Protein AF-A0A914D592-F1 (afdb_monomer)

InterPro domains:
  IPR011645 Haem NO binding associated [PF07701] (70-214)
  IPR042463 Haem NO binding associated domain superfamily [G3DSA:3.30.450.260] (70-197)

Organism: NCBI:txid290746

Mean predicted aligned error: 9.37 Å

Structure (mmCIF, N/CA/C/O backbone):
data_AF-A0A914D592-F1
#
_entry.id   AF-A0A914D592-F1
#
loop_
_atom_site.group_PDB
_atom_site.id
_atom_site.type_symbol
_atom_site.label_atom_id
_atom_site.label_alt_id
_atom_site.label_comp_id
_atom_site.label_asym_id
_atom_site.label_entity_id
_atom_site.label_seq_id
_atom_site.pdbx_PDB_ins_code
_atom_site.Cartn_x
_atom_site.Cartn_y
_atom_site.Cartn_z
_atom_site.occupancy
_atom_site.B_iso_or_equiv
_atom_site.auth_seq_id
_atom_site.auth_comp_id
_atom_site.auth_asym_id
_atom_site.auth_atom_id
_atom_site.pdbx_PDB_model_num
ATOM 1 N N . MET A 1 1 ? -20.452 14.026 12.101 1.00 84.88 1 MET A N 1
ATOM 2 C CA . MET A 1 1 ? -19.891 12.686 12.390 1.00 84.88 1 MET A CA 1
ATOM 3 C C . MET A 1 1 ? -20.685 11.964 13.474 1.00 84.88 1 MET A C 1
ATOM 5 O O . MET A 1 1 ? -21.268 10.950 13.133 1.00 84.88 1 MET A O 1
ATOM 9 N N . LYS A 1 2 ? -20.798 12.506 14.700 1.00 89.50 2 LYS A N 1
ATOM 10 C CA . LYS A 1 2 ? -21.555 11.914 15.827 1.00 89.50 2 LYS A CA 1
ATOM 11 C C . LYS A 1 2 ? -22.872 11.216 15.433 1.00 89.50 2 LYS A C 1
ATOM 13 O O . LYS A 1 2 ? -22.934 9.995 15.468 1.00 89.50 2 LYS A O 1
ATOM 18 N N . GLY A 1 3 ? -23.868 11.973 14.964 1.00 91.38 3 GLY A N 1
ATOM 19 C CA . GLY A 1 3 ? -25.185 11.403 14.643 1.00 91.38 3 GLY A CA 1
ATOM 20 C C . GLY A 1 3 ? -25.174 10.366 13.512 1.00 91.38 3 GLY A C 1
ATOM 21 O O . GLY A 1 3 ? -25.968 9.438 13.534 1.00 91.38 3 GLY A O 1
ATOM 22 N N . ILE A 1 4 ? -24.244 10.468 12.554 1.00 93.81 4 ILE A N 1
ATOM 23 C CA . ILE A 1 4 ? -24.106 9.468 11.480 1.00 93.81 4 ILE A CA 1
ATOM 24 C C . ILE A 1 4 ? -23.654 8.132 12.072 1.00 93.81 4 ILE A C 1
ATOM 26 O O . ILE A 1 4 ? -24.213 7.095 11.739 1.00 93.81 4 ILE A O 1
ATOM 30 N N . VAL A 1 5 ? -22.656 8.155 12.959 1.00 93.44 5 VAL A N 1
ATOM 31 C CA . VAL A 1 5 ? -22.127 6.938 13.590 1.00 93.44 5 VAL A CA 1
ATOM 32 C C . VAL A 1 5 ? -23.178 6.301 14.500 1.00 93.44 5 VAL A C 1
ATOM 34 O O . VAL A 1 5 ? -23.358 5.090 14.436 1.00 93.44 5 VAL A O 1
ATOM 37 N N . GLU A 1 6 ? -23.905 7.104 15.284 1.00 92.94 6 GLU A N 1
ATOM 38 C CA . GLU A 1 6 ? -24.993 6.635 16.158 1.00 92.94 6 GLU A CA 1
ATOM 39 C C . GLU A 1 6 ? -26.112 5.950 15.359 1.00 92.94 6 GLU A C 1
ATOM 41 O O . GLU A 1 6 ? -26.478 4.815 15.661 1.00 92.94 6 GLU A O 1
ATOM 46 N N . ILE A 1 7 ? -26.584 6.583 14.280 1.00 94.00 7 ILE A N 1
ATOM 47 C CA . ILE A 1 7 ? -27.626 6.017 13.412 1.00 94.00 7 ILE A CA 1
ATOM 48 C C . ILE A 1 7 ? -27.130 4.753 12.697 1.00 94.00 7 ILE A C 1
ATOM 50 O O . ILE A 1 7 ? -27.844 3.755 12.641 1.00 94.00 7 ILE A O 1
ATOM 54 N N . CYS A 1 8 ? -25.906 4.757 12.159 1.00 92.25 8 CYS A N 1
ATOM 55 C CA 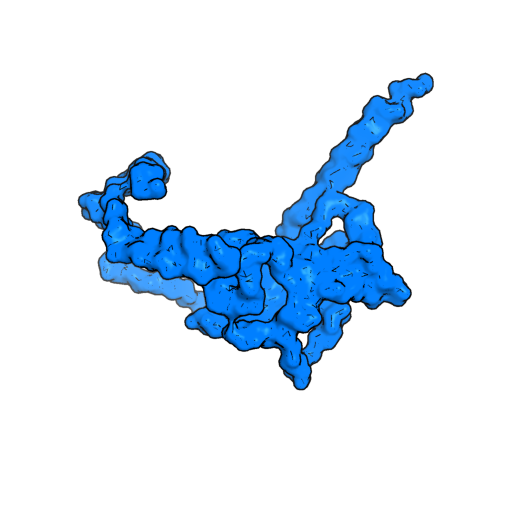. CYS A 1 8 ? -25.341 3.575 11.507 1.00 92.25 8 CYS A CA 1
ATOM 56 C C . CYS A 1 8 ? -25.200 2.397 12.477 1.00 92.25 8 CYS A C 1
ATOM 58 O O . CYS A 1 8 ? -25.451 1.260 12.083 1.00 92.25 8 CYS A O 1
ATOM 60 N N . ALA A 1 9 ? -24.812 2.649 13.729 1.00 87.94 9 ALA A N 1
ATOM 61 C CA . ALA A 1 9 ? -24.713 1.612 14.749 1.00 87.94 9 ALA A CA 1
ATOM 62 C C . ALA A 1 9 ? -26.074 0.966 15.049 1.00 87.94 9 ALA A C 1
ATOM 64 O O . ALA A 1 9 ? -26.172 -0.262 15.107 1.00 87.94 9 ALA A O 1
ATOM 65 N N . GLU A 1 10 ? -27.129 1.775 15.160 1.00 88.56 10 GLU A N 1
ATOM 66 C CA . GLU A 1 10 ? -28.486 1.283 15.400 1.00 88.56 10 GLU A CA 1
ATOM 67 C C . GLU A 1 10 ? -29.032 0.516 14.188 1.00 88.56 10 GLU A C 1
ATOM 69 O O . GLU A 1 10 ? -29.508 -0.606 14.337 1.00 88.56 10 GLU A O 1
ATOM 74 N N . ILE A 1 11 ? -28.905 1.067 12.977 1.00 90.12 11 ILE A N 1
ATOM 75 C CA . ILE A 1 11 ? -29.460 0.451 11.762 1.00 90.12 11 ILE A CA 1
ATOM 76 C C . ILE A 1 11 ? -28.719 -0.835 11.377 1.00 90.12 11 ILE A C 1
ATOM 78 O O . ILE A 1 11 ? -29.357 -1.823 11.021 1.00 90.12 11 ILE A O 1
ATOM 82 N N . LEU A 1 12 ? -27.382 -0.830 11.398 1.00 87.25 12 LEU A N 1
ATOM 83 C CA . LEU A 1 12 ? -26.585 -1.943 10.866 1.00 87.25 12 LEU A CA 1
ATOM 84 C C . LEU A 1 12 ? -26.326 -3.038 11.899 1.00 87.25 12 LEU A C 1
ATOM 86 O O . LEU A 1 12 ? -26.196 -4.203 11.528 1.00 87.25 12 LEU A O 1
ATOM 90 N N . PHE A 1 13 ? -26.223 -2.670 13.176 1.00 85.25 13 PHE A N 1
ATOM 91 C CA . PHE A 1 13 ? -25.821 -3.593 14.238 1.00 85.25 13 PHE A CA 1
ATOM 92 C C . PHE A 1 13 ? -26.870 -3.734 15.346 1.00 85.25 13 PHE A C 1
ATOM 94 O O . PHE A 1 13 ? -26.678 -4.549 16.246 1.00 85.25 13 PHE A O 1
ATOM 101 N N . GLY A 1 14 ? -27.968 -2.969 15.305 1.00 83.81 14 GLY A N 1
ATOM 102 C CA . GLY A 1 14 ? -28.969 -2.964 16.373 1.00 83.81 14 GLY A CA 1
ATOM 103 C C . GLY A 1 14 ? -28.423 -2.433 17.700 1.00 83.81 14 GLY A C 1
ATOM 104 O O . GLY A 1 14 ? -28.932 -2.810 18.750 1.00 83.81 14 GLY A O 1
ATOM 105 N N . LEU A 1 15 ? -27.358 -1.621 17.666 1.00 88.44 15 LEU A N 1
ATOM 106 C CA . LEU A 1 15 ? -26.662 -1.141 18.858 1.00 88.44 15 LEU A CA 1
ATOM 107 C C . LEU A 1 15 ? -26.979 0.322 19.125 1.00 88.44 15 LEU A C 1
ATOM 109 O O . LEU A 1 15 ? -26.609 1.192 18.333 1.00 88.44 15 LEU A O 1
ATOM 113 N N . LYS A 1 16 ? -27.567 0.613 20.288 1.00 90.94 16 LYS A N 1
ATOM 114 C CA . LYS A 1 16 ? -27.664 1.994 20.759 1.00 90.94 16 LYS A CA 1
ATOM 115 C C . LYS A 1 16 ? -26.345 2.404 21.380 1.00 90.94 16 LYS A C 1
ATOM 117 O O . LYS A 1 16 ? -25.913 1.844 22.389 1.00 90.94 16 LYS A O 1
ATOM 122 N N . ILE A 1 17 ? -25.711 3.403 20.783 1.00 91.50 17 ILE A N 1
ATOM 123 C CA . ILE A 1 17 ? -24.442 3.951 21.252 1.00 91.50 17 ILE A CA 1
ATOM 124 C C . ILE A 1 17 ? -24.582 5.434 21.584 1.00 91.50 17 ILE A C 1
ATOM 126 O O . ILE A 1 17 ? -25.388 6.149 20.997 1.00 91.50 17 ILE A O 1
ATOM 130 N N . GLU A 1 18 ? -23.761 5.891 22.517 1.00 92.88 18 GLU A N 1
ATOM 131 C CA . GLU A 1 18 ? -23.536 7.292 22.827 1.00 92.88 18 GLU A CA 1
ATOM 132 C C . GLU A 1 18 ? -22.109 7.656 22.423 1.00 92.88 18 GLU A C 1
ATOM 134 O O . GLU A 1 18 ? -21.137 7.040 22.876 1.00 92.88 18 GLU A O 1
ATOM 139 N N . MET A 1 19 ? -21.977 8.688 21.591 1.00 94.12 19 MET A N 1
ATOM 140 C CA . MET A 1 19 ? -20.678 9.201 21.177 1.00 94.12 19 MET A CA 1
ATOM 141 C C . MET A 1 19 ? -20.414 10.584 21.791 1.00 94.12 19 MET A C 1
ATOM 143 O O . MET A 1 19 ? -21.190 11.531 21.627 1.00 94.12 19 MET A O 1
ATOM 147 N N . THR A 1 20 ? -19.301 10.731 22.512 1.00 93.69 20 THR A N 1
ATOM 148 C CA . THR A 1 20 ? -18.891 11.994 23.157 1.00 93.69 20 THR A CA 1
ATOM 149 C C . THR A 1 20 ? -17.501 12.412 22.702 1.00 93.69 20 THR A C 1
ATOM 151 O O . THR A 1 20 ? -16.657 11.572 22.410 1.00 93.69 20 THR A O 1
ATOM 154 N N . VAL A 1 21 ? -17.249 13.717 22.591 1.00 93.88 21 VAL A N 1
ATOM 155 C CA . VAL A 1 21 ? -15.902 14.217 22.276 1.00 93.88 21 VAL A CA 1
ATOM 156 C C . VAL A 1 21 ? -15.055 14.112 23.541 1.00 93.88 21 VAL A C 1
ATOM 158 O O . VAL A 1 21 ? -15.412 14.689 24.563 1.00 93.88 21 VAL A O 1
ATOM 161 N N . LEU A 1 22 ? -13.946 13.376 23.470 1.00 92.12 22 LEU A N 1
ATOM 162 C CA . LEU A 1 22 ? -12.961 13.284 24.550 1.00 92.12 22 LEU A CA 1
ATOM 163 C C . LEU A 1 22 ? -11.925 14.390 24.448 1.00 92.12 22 LEU A C 1
ATOM 165 O O . LEU A 1 22 ? -11.566 15.005 25.445 1.00 92.12 22 LEU A O 1
ATOM 169 N N . GLN A 1 23 ? -11.418 14.606 23.238 1.00 91.00 23 GLN A N 1
ATOM 170 C CA . GLN A 1 23 ? -10.289 15.490 23.008 1.00 91.00 23 GLN A CA 1
ATOM 171 C C . GLN A 1 23 ? -10.345 16.051 21.592 1.00 91.00 23 GLN A C 1
ATOM 173 O O . GLN A 1 23 ? -10.810 15.392 20.661 1.00 91.00 23 GLN A O 1
ATOM 178 N N . ILE A 1 24 ? -9.859 17.279 21.441 1.00 90.06 24 ILE A N 1
ATOM 179 C CA . ILE A 1 24 ? -9.709 17.951 20.155 1.00 90.06 24 ILE A CA 1
ATOM 180 C C . ILE A 1 24 ? -8.238 18.325 20.029 1.00 90.06 24 ILE A C 1
ATOM 182 O O . ILE A 1 24 ? -7.730 19.128 20.809 1.00 90.06 24 ILE A O 1
ATOM 186 N N . ASN A 1 25 ? -7.561 17.728 19.056 1.00 86.75 25 ASN A N 1
ATOM 187 C CA . ASN A 1 25 ? -6.173 18.032 18.744 1.00 86.75 25 ASN A CA 1
ATOM 188 C C . ASN A 1 25 ? -6.125 18.940 17.524 1.00 86.75 25 ASN A C 1
ATOM 190 O O . ASN A 1 25 ? -6.661 18.595 16.475 1.00 86.75 25 ASN A O 1
ATOM 194 N N . ASN A 1 26 ? -5.461 20.082 17.655 1.00 83.88 26 ASN A N 1
ATOM 195 C CA . ASN A 1 26 ? -5.205 20.971 16.532 1.00 83.88 26 ASN A CA 1
ATOM 196 C C . ASN A 1 26 ? -3.796 20.693 16.015 1.00 83.88 26 ASN A C 1
ATOM 198 O O . ASN A 1 26 ? -2.832 20.775 16.775 1.00 83.88 26 ASN A O 1
ATOM 202 N N . GLU A 1 27 ? -3.675 20.377 14.733 1.00 72.94 27 GLU A N 1
ATOM 203 C CA . GLU A 1 27 ? -2.385 20.218 14.075 1.00 72.94 27 GLU A CA 1
ATOM 204 C C . GLU A 1 27 ? -2.288 21.149 12.877 1.00 72.94 27 GLU A C 1
ATOM 206 O O . GLU A 1 27 ? -3.185 21.199 12.041 1.00 72.94 27 GLU A O 1
ATOM 211 N N . THR A 1 28 ? -1.175 21.869 12.785 1.00 71.69 28 THR A N 1
ATOM 212 C CA . THR A 1 28 ? -0.877 22.742 11.651 1.00 71.69 28 THR A CA 1
ATOM 213 C C . THR A 1 28 ? 0.161 22.059 10.776 1.00 71.69 28 THR A C 1
ATOM 215 O O . THR A 1 28 ? 1.256 21.756 11.249 1.00 71.69 28 THR A O 1
ATOM 218 N N . ASN A 1 29 ? -0.158 21.827 9.506 1.00 66.94 29 ASN A N 1
ATOM 219 C CA . ASN A 1 29 ? 0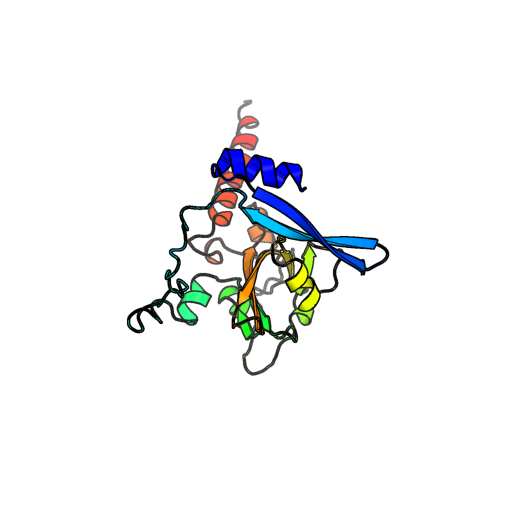.788 21.295 8.530 1.00 66.94 29 ASN A CA 1
ATOM 220 C C . ASN A 1 29 ? 0.708 22.117 7.241 1.00 66.94 29 ASN A C 1
ATOM 222 O O . ASN A 1 29 ? -0.391 22.371 6.759 1.00 66.94 29 ASN A O 1
ATOM 226 N N . LEU A 1 30 ? 1.858 22.569 6.723 1.00 63.00 30 LEU A N 1
ATOM 227 C CA . LEU A 1 30 ? 1.991 23.299 5.447 1.00 63.00 30 LEU A CA 1
ATOM 228 C C . LEU A 1 30 ? 0.877 24.345 5.192 1.00 63.00 30 LEU A C 1
ATOM 230 O O . LEU A 1 30 ? 0.290 24.393 4.116 1.00 63.00 30 LEU A O 1
ATOM 234 N N . ASN A 1 31 ? 0.593 25.190 6.192 1.00 62.28 31 ASN A N 1
ATOM 235 C CA . ASN A 1 31 ? -0.419 26.266 6.178 1.00 62.28 31 ASN A CA 1
ATOM 236 C C . ASN A 1 31 ? -1.897 25.843 6.284 1.00 62.28 31 ASN A C 1
ATOM 238 O O . ASN A 1 31 ? -2.778 26.684 6.114 1.00 62.28 31 ASN A O 1
ATOM 242 N N . GLN A 1 32 ? -2.191 24.587 6.619 1.00 64.44 32 GLN A N 1
ATOM 243 C CA . GLN A 1 32 ? -3.544 24.119 6.925 1.00 64.44 32 GLN A CA 1
ATOM 244 C C . GLN A 1 32 ? -3.631 23.608 8.364 1.00 64.44 32 GLN A C 1
ATOM 246 O O . GLN A 1 32 ? -2.800 22.820 8.820 1.00 64.44 32 GLN A O 1
ATOM 251 N N . THR A 1 33 ? -4.641 24.080 9.091 1.00 71.62 33 THR A N 1
ATOM 252 C CA . THR A 1 33 ? -4.982 23.621 10.439 1.00 71.62 33 THR A CA 1
ATOM 253 C C . THR A 1 33 ? -6.042 22.530 10.364 1.00 71.62 33 THR A C 1
ATOM 255 O O . THR A 1 33 ? -7.170 22.756 9.931 1.00 71.62 33 THR A O 1
ATOM 258 N N . TYR A 1 34 ? -5.680 21.339 10.826 1.00 76.31 34 TYR A N 1
ATOM 259 C CA . TYR A 1 34 ? -6.555 20.182 10.932 1.00 76.31 34 TYR A CA 1
ATOM 260 C C . TYR A 1 34 ? -6.970 19.975 12.383 1.00 76.31 34 TYR A C 1
ATOM 262 O O . TYR A 1 34 ? -6.140 20.004 13.293 1.00 76.31 34 TYR A O 1
ATOM 270 N N . GLN A 1 35 ? -8.261 19.730 12.595 1.00 82.38 35 GLN A N 1
ATOM 271 C CA . GLN A 1 35 ? -8.798 19.370 13.902 1.00 82.38 35 GLN A CA 1
ATOM 272 C C . GLN A 1 35 ? -9.068 17.869 13.947 1.00 82.38 35 GLN A C 1
ATOM 274 O O . GLN A 1 35 ? -9.952 17.357 13.261 1.00 82.38 35 GLN A O 1
ATOM 279 N N . HIS A 1 36 ? -8.313 17.160 14.775 1.00 85.94 36 HIS A N 1
ATOM 280 C CA . HIS A 1 36 ? -8.506 15.745 15.043 1.00 85.94 36 HIS A CA 1
ATOM 281 C C . HIS A 1 36 ? -9.367 15.585 16.291 1.00 85.94 36 HIS A C 1
ATOM 283 O O . HIS A 1 36 ? -8.921 15.829 17.413 1.00 85.94 36 HIS A O 1
ATOM 289 N N . TYR A 1 37 ? -10.612 15.169 16.083 1.00 89.94 37 TYR A N 1
ATOM 290 C CA . TYR A 1 37 ? -11.546 14.863 17.157 1.00 89.94 37 TYR A CA 1
ATOM 291 C C . TYR A 1 37 ? -11.362 13.412 17.595 1.00 89.94 37 TYR A C 1
ATOM 293 O O . TYR A 1 37 ? -11.520 12.485 16.801 1.00 89.94 37 TYR A O 1
ATOM 301 N N . ILE A 1 38 ? -11.052 13.219 18.872 1.00 91.12 38 ILE A N 1
ATOM 302 C CA . ILE A 1 38 ? -11.041 11.911 19.519 1.00 91.12 38 ILE A CA 1
ATOM 303 C C . ILE A 1 38 ? -12.390 11.746 20.203 1.00 91.12 38 ILE A C 1
ATOM 305 O O . ILE A 1 38 ? -12.769 12.551 21.057 1.00 91.12 38 ILE A O 1
ATOM 309 N N . TYR A 1 39 ? -13.114 10.699 19.828 1.00 93.12 39 TYR A N 1
ATOM 310 C CA . TYR A 1 39 ? -14.431 10.403 20.370 1.00 93.12 39 TYR A CA 1
ATOM 311 C C . TYR A 1 39 ? -14.381 9.193 21.302 1.00 93.12 39 TYR A C 1
ATOM 313 O O . TYR A 1 39 ? -13.715 8.203 21.010 1.00 93.12 39 TYR A O 1
ATOM 321 N N . ASN A 1 40 ? -15.127 9.260 22.399 1.00 91.88 40 ASN A N 1
ATOM 322 C CA . ASN A 1 40 ? -15.537 8.090 23.158 1.00 91.88 40 ASN A CA 1
ATOM 323 C C . ASN A 1 40 ? -16.786 7.521 22.504 1.00 91.88 40 ASN A C 1
ATOM 325 O O . ASN A 1 40 ? -17.711 8.282 22.223 1.00 91.88 40 ASN A O 1
ATOM 329 N N . VAL A 1 41 ? -16.846 6.208 22.329 1.00 91.19 41 VAL A N 1
ATOM 330 C CA . VAL A 1 41 ? -18.056 5.523 21.874 1.00 91.19 41 VAL A CA 1
ATOM 331 C C . VAL A 1 41 ? -18.434 4.511 22.944 1.00 91.19 41 VAL A C 1
ATOM 333 O O . VAL A 1 41 ? -17.673 3.585 23.219 1.00 91.19 41 VAL A O 1
ATOM 336 N N . LYS A 1 42 ? -19.591 4.707 23.577 1.00 89.75 42 LYS A N 1
ATOM 337 C CA . LYS A 1 42 ? -20.118 3.834 24.630 1.00 89.75 42 LYS A CA 1
ATOM 338 C C . LYS A 1 42 ? -21.405 3.180 24.160 1.00 89.75 42 LYS A C 1
ATOM 340 O O . LYS A 1 42 ? -22.238 3.845 23.565 1.00 89.75 42 LYS A O 1
ATOM 345 N N . SER A 1 43 ? -21.594 1.901 24.460 1.00 87.19 43 SER A N 1
ATOM 346 C CA . SER A 1 43 ? -22.906 1.271 24.292 1.00 87.19 43 SER A CA 1
ATOM 347 C C . SER A 1 43 ? -23.843 1.708 25.414 1.00 87.19 43 SER A C 1
ATOM 349 O O . SER A 1 43 ? -23.450 1.689 26.582 1.00 87.19 43 SER A O 1
ATOM 351 N N . LEU A 1 44 ? -25.067 2.084 25.056 1.00 86.50 44 LEU A N 1
ATOM 352 C CA . LEU A 1 44 ? -26.161 2.369 25.986 1.00 86.50 44 LEU A CA 1
ATOM 353 C C . LEU A 1 44 ? -26.906 1.093 26.372 1.00 86.50 44 LEU A C 1
ATOM 355 O O . LEU A 1 44 ? -27.389 0.965 27.497 1.00 86.50 44 LEU A O 1
ATOM 359 N N . ASP A 1 45 ? -26.954 0.126 25.460 1.00 80.31 45 ASP A N 1
ATOM 360 C CA . ASP A 1 45 ? -27.470 -1.194 25.773 1.00 80.31 45 ASP A CA 1
ATOM 361 C C . ASP A 1 45 ? -26.453 -1.942 26.640 1.00 80.31 45 ASP A C 1
ATOM 363 O O . ASP A 1 45 ? -25.236 -1.863 26.414 1.00 80.31 45 ASP A O 1
ATOM 367 N N . LYS A 1 46 ? -26.950 -2.725 27.609 1.00 67.56 46 LYS A N 1
ATOM 368 C CA . LYS A 1 46 ? -26.174 -3.829 28.182 1.00 67.56 46 LYS A CA 1
ATOM 369 C C . LYS A 1 46 ? -25.974 -4.827 27.053 1.00 67.56 46 LYS A C 1
ATOM 371 O O . LYS A 1 46 ? -26.789 -5.729 26.880 1.00 67.56 46 LYS A O 1
ATOM 376 N N . LEU A 1 47 ? -24.928 -4.613 26.259 1.00 60.12 47 LEU A N 1
ATOM 377 C CA . LEU A 1 47 ? -24.502 -5.553 25.239 1.00 60.12 47 LEU A CA 1
ATOM 378 C C . LEU A 1 47 ? -24.530 -6.946 25.879 1.00 60.12 47 LEU A C 1
ATOM 380 O O . LEU A 1 47 ? -23.869 -7.128 26.912 1.00 60.12 47 LEU A O 1
ATOM 384 N N . PRO A 1 48 ? -25.236 -7.944 25.311 1.00 52.97 48 PRO A N 1
ATOM 385 C CA . PRO A 1 48 ? -24.729 -9.291 25.451 1.00 52.97 48 PRO A CA 1
ATOM 386 C C . PRO A 1 48 ? -23.317 -9.177 24.900 1.00 52.97 48 PRO A C 1
ATOM 388 O O . PRO A 1 48 ? -23.112 -8.863 23.733 1.00 52.97 48 PRO A O 1
ATOM 391 N N . LEU A 1 49 ? -22.353 -9.227 25.806 1.00 52.84 49 LEU A N 1
ATOM 392 C CA . LEU A 1 49 ? -20.940 -9.168 25.520 1.00 52.84 49 LEU A CA 1
ATOM 393 C C . LEU A 1 49 ? -20.669 -10.119 24.342 1.00 52.84 49 LEU A C 1
ATOM 395 O O . LEU A 1 49 ? -20.502 -11.317 24.542 1.00 52.84 49 LEU A O 1
ATOM 399 N N . PHE A 1 50 ? -20.599 -9.596 23.109 1.00 52.06 50 PHE A N 1
ATOM 400 C CA . PHE A 1 50 ? -20.066 -10.341 21.959 1.00 52.06 50 PHE A CA 1
ATOM 401 C C . PHE A 1 50 ? -18.589 -10.706 22.196 1.00 52.06 50 PHE A C 1
ATOM 403 O O . PHE A 1 50 ? -17.985 -11.468 21.451 1.00 52.06 50 PHE A O 1
ATOM 410 N N . VAL A 1 51 ? -18.021 -10.191 23.285 1.00 49.69 51 VAL A N 1
ATOM 411 C CA . VAL A 1 51 ? -16.770 -10.587 23.904 1.00 49.69 51 VAL A CA 1
ATOM 412 C C . VAL A 1 51 ? -17.124 -11.005 25.324 1.00 49.69 51 VAL A C 1
ATOM 414 O O . VAL A 1 51 ? -17.213 -10.131 26.170 1.00 49.69 51 VAL A O 1
ATOM 417 N N . ALA A 1 52 ? -17.397 -12.289 25.593 1.00 46.09 52 ALA A N 1
ATOM 418 C CA . ALA A 1 52 ? -17.701 -12.788 26.943 1.00 46.09 52 ALA A CA 1
ATOM 419 C C . ALA A 1 52 ? -16.825 -12.101 28.025 1.00 46.09 52 ALA A C 1
ATOM 421 O O . ALA A 1 52 ? -15.675 -11.771 27.740 1.00 46.09 52 ALA A O 1
ATOM 422 N N . PRO A 1 53 ? -17.281 -11.927 29.281 1.00 47.16 53 PRO A N 1
ATOM 423 C CA . PRO A 1 53 ? -16.465 -11.316 30.345 1.00 47.16 53 PRO A CA 1
ATOM 424 C C . PRO A 1 53 ? -15.091 -11.995 30.532 1.00 47.16 53 PRO A C 1
ATOM 426 O O . PRO A 1 53 ? -14.149 -11.377 31.015 1.00 47.16 53 PRO A O 1
ATOM 429 N N . ASN A 1 54 ? -14.990 -13.256 30.088 1.00 45.78 54 ASN A N 1
ATOM 430 C CA . ASN A 1 54 ? -13.789 -14.088 30.025 1.00 45.78 54 ASN A CA 1
ATOM 431 C C . ASN A 1 54 ? -13.407 -14.498 28.593 1.00 45.78 54 ASN A C 1
ATOM 433 O O . ASN A 1 54 ? -12.710 -15.498 28.406 1.00 45.78 54 ASN A O 1
ATOM 437 N N . ALA A 1 55 ? -13.870 -13.784 27.567 1.00 45.81 55 ALA A N 1
ATOM 438 C CA . ALA A 1 55 ? -13.305 -13.912 26.239 1.00 45.81 55 ALA A CA 1
ATOM 439 C C . ALA A 1 55 ? -11.862 -13.452 26.381 1.00 45.81 55 ALA A C 1
ATOM 441 O O . ALA A 1 55 ? -11.547 -12.260 26.359 1.00 45.81 55 ALA A O 1
ATOM 442 N N . LYS A 1 56 ? -10.981 -14.441 26.587 1.00 42.69 56 LYS A N 1
ATOM 443 C CA . LYS A 1 56 ? -9.559 -14.326 26.309 1.00 42.69 56 LYS A CA 1
ATOM 444 C C . LYS A 1 56 ? -9.498 -13.476 25.057 1.00 42.69 56 LYS A C 1
ATOM 446 O O . LYS A 1 56 ? -10.201 -13.819 24.100 1.00 42.69 56 LYS A O 1
ATOM 451 N N . LYS A 1 57 ? -8.727 -12.374 25.075 1.00 44.38 57 LYS A N 1
ATOM 452 C CA . LYS A 1 57 ? -8.313 -11.715 23.831 1.00 44.38 57 LYS A CA 1
ATOM 453 C C . LYS A 1 57 ? -8.156 -12.850 22.837 1.00 44.38 57 LYS A C 1
ATOM 455 O O . LYS A 1 57 ? -7.380 -13.768 23.128 1.00 44.38 57 LYS A O 1
ATOM 460 N N . VAL A 1 58 ? -8.902 -12.834 21.737 1.00 43.69 58 VAL A N 1
ATOM 461 C CA . VAL A 1 58 ? -8.534 -13.664 20.599 1.00 43.69 58 VAL A CA 1
ATOM 462 C C . VAL A 1 58 ? -7.253 -13.016 20.077 1.00 43.69 58 VAL A C 1
ATOM 464 O O . VAL A 1 58 ? -7.212 -12.356 19.053 1.00 43.69 58 VAL A O 1
ATOM 467 N N . VAL A 1 59 ? -6.175 -13.150 20.857 1.00 46.06 59 VAL A N 1
ATOM 468 C CA . VAL A 1 59 ? -4.892 -13.508 20.314 1.00 46.06 59 VAL A CA 1
ATOM 469 C C . VAL A 1 59 ? -5.280 -14.704 19.482 1.00 46.06 59 VAL A C 1
ATOM 471 O O . VAL A 1 59 ? -5.745 -15.704 20.035 1.00 46.06 59 VAL A O 1
ATOM 474 N N . LEU A 1 60 ? -5.237 -14.549 18.164 1.00 47.62 60 LEU A N 1
ATOM 475 C CA . LEU A 1 60 ? -5.114 -15.697 17.296 1.00 47.62 60 LEU A CA 1
ATOM 476 C C . LEU A 1 60 ? -3.932 -16.462 17.885 1.00 47.62 60 LEU A C 1
ATOM 478 O O . LEU A 1 60 ? -2.776 -16.103 17.672 1.00 47.62 60 LEU A O 1
ATOM 482 N N . GLN A 1 61 ? -4.222 -17.431 18.754 1.00 47.03 61 GLN A N 1
ATOM 483 C CA . GLN A 1 61 ? -3.271 -18.432 19.167 1.00 47.03 61 GLN A CA 1
ATOM 484 C C . GLN A 1 61 ? -3.147 -19.255 17.907 1.00 47.03 61 GLN A C 1
ATOM 486 O O . GLN A 1 61 ? -3.832 -20.258 17.757 1.00 47.03 61 GLN A O 1
ATOM 491 N N . VAL A 1 62 ? -2.380 -18.739 16.944 1.00 51.50 62 VAL A N 1
ATOM 492 C CA . VAL A 1 62 ? -1.910 -19.536 15.831 1.00 51.50 62 VAL A CA 1
ATOM 493 C C . VAL A 1 62 ? -1.207 -20.683 16.542 1.00 51.50 62 VAL A C 1
ATOM 495 O O . VAL A 1 62 ? -0.241 -20.422 17.272 1.00 51.50 62 VAL A O 1
ATOM 498 N N . PRO A 1 63 ? -1.752 -21.913 16.491 1.00 50.44 63 PRO A N 1
ATOM 499 C CA . PRO A 1 63 ? -1.102 -23.038 17.137 1.00 50.44 63 PRO A CA 1
ATOM 500 C C . PRO A 1 63 ? 0.346 -23.034 16.649 1.00 50.44 63 PRO A C 1
ATOM 502 O O . PRO A 1 63 ? 0.569 -22.766 15.469 1.00 50.44 63 PRO A O 1
ATOM 505 N N . LYS A 1 64 ? 1.340 -23.274 17.514 1.00 54.94 64 LYS A N 1
ATOM 506 C CA . LYS A 1 64 ? 2.762 -23.260 17.094 1.00 54.94 64 LYS A CA 1
ATOM 507 C C . LYS A 1 64 ? 3.015 -24.146 15.864 1.00 54.94 64 LYS A C 1
ATOM 509 O O . LYS A 1 64 ? 3.899 -23.866 15.071 1.00 54.94 64 LYS A O 1
ATOM 514 N N . GLU A 1 65 ? 2.170 -25.157 15.697 1.00 56.09 65 GLU A N 1
ATOM 515 C CA . GLU A 1 65 ? 2.084 -26.097 14.580 1.00 56.09 65 GLU A CA 1
ATOM 516 C C . GLU A 1 65 ? 1.748 -25.439 13.221 1.00 56.09 65 GLU A C 1
ATOM 518 O O . GLU A 1 65 ? 2.085 -25.983 12.179 1.00 56.09 65 GLU A O 1
ATOM 523 N N . HIS A 1 66 ? 1.115 -24.260 13.222 1.00 53.97 66 HIS A N 1
ATOM 524 C CA . HIS A 1 66 ? 0.665 -23.500 12.045 1.00 53.97 66 HIS A CA 1
ATOM 525 C C . HIS A 1 66 ? 1.365 -22.135 11.905 1.00 53.97 66 HIS A C 1
ATOM 527 O O . HIS A 1 66 ? 0.997 -21.342 11.038 1.00 53.97 66 HIS A O 1
ATOM 533 N N . ALA A 1 67 ? 2.347 -21.823 12.760 1.00 56.50 67 ALA A N 1
ATOM 534 C CA . ALA A 1 67 ? 2.970 -20.497 12.820 1.00 56.50 67 ALA A CA 1
ATOM 535 C C . ALA A 1 67 ? 3.785 -20.124 11.565 1.00 56.50 67 ALA A C 1
ATOM 537 O O . ALA A 1 67 ? 4.116 -18.956 11.387 1.00 56.50 67 ALA A O 1
ATOM 538 N N . GLU A 1 68 ? 4.065 -21.079 10.673 1.00 64.00 68 GLU A N 1
ATOM 539 C CA . GLU A 1 68 ? 4.934 -20.877 9.507 1.00 64.00 68 GLU A CA 1
ATOM 540 C C . GLU A 1 68 ? 4.401 -21.570 8.239 1.00 64.00 68 GLU A C 1
ATOM 542 O O . GLU A 1 68 ? 5.158 -22.172 7.485 1.00 64.00 68 GLU A O 1
ATOM 547 N N . ILE A 1 69 ? 3.091 -21.505 7.964 1.00 79.94 69 ILE A N 1
ATOM 548 C CA . ILE A 1 69 ? 2.564 -22.026 6.680 1.00 79.94 69 ILE A CA 1
ATOM 549 C C . ILE A 1 69 ? 3.131 -21.228 5.491 1.00 79.94 69 ILE A C 1
ATOM 551 O O . ILE A 1 69 ? 3.295 -21.765 4.398 1.00 79.94 69 ILE A O 1
ATOM 555 N N . VAL A 1 70 ? 3.432 -19.944 5.702 1.00 87.00 70 VAL A N 1
ATOM 556 C CA . VAL A 1 70 ? 3.957 -19.034 4.680 1.00 87.00 70 VAL A CA 1
ATOM 557 C C . VAL A 1 70 ? 5.307 -18.516 5.147 1.00 87.00 70 VAL A C 1
ATOM 559 O O . VAL A 1 70 ? 5.388 -17.771 6.124 1.00 87.00 70 VAL A O 1
ATOM 562 N N . THR A 1 71 ? 6.375 -18.894 4.447 1.00 91.81 71 THR A N 1
ATOM 563 C CA . THR A 1 71 ? 7.703 -18.336 4.715 1.00 91.81 71 THR A CA 1
ATOM 564 C C . THR A 1 71 ? 7.792 -16.899 4.197 1.00 91.81 71 THR A C 1
ATOM 566 O O . THR A 1 71 ? 7.024 -16.481 3.328 1.00 91.81 71 THR A O 1
ATOM 569 N N . MET A 1 72 ? 8.790 -16.130 4.647 1.00 90.69 72 MET A N 1
ATOM 570 C CA . MET A 1 72 ? 9.033 -14.793 4.081 1.00 90.69 72 MET A CA 1
ATOM 571 C C . MET A 1 72 ? 9.287 -14.829 2.571 1.00 90.69 72 MET A C 1
ATOM 573 O O . MET A 1 72 ? 8.885 -13.914 1.857 1.00 90.69 72 MET A O 1
ATOM 577 N N . LYS A 1 73 ? 9.908 -15.901 2.066 1.00 91.75 73 LYS A N 1
ATOM 578 C CA . LYS A 1 73 ? 10.109 -16.087 0.627 1.00 91.75 73 LYS A CA 1
ATOM 579 C C . LYS A 1 73 ? 8.775 -16.259 -0.099 1.00 91.75 73 LYS A C 1
ATOM 581 O O . LYS A 1 73 ? 8.569 -15.617 -1.127 1.00 91.75 73 LYS A O 1
ATOM 586 N N . ASP A 1 74 ? 7.871 -17.067 0.450 1.00 94.06 74 ASP A N 1
ATOM 587 C CA . ASP A 1 74 ? 6.532 -17.262 -0.113 1.00 94.06 74 ASP A CA 1
ATOM 588 C C . ASP A 1 74 ? 5.740 -15.953 -0.099 1.00 94.06 74 ASP A C 1
ATOM 590 O O . ASP A 1 74 ? 5.138 -15.582 -1.104 1.00 94.06 74 ASP A O 1
ATOM 594 N N . PHE A 1 75 ? 5.821 -15.186 0.991 1.00 93.75 75 PHE A N 1
ATOM 595 C CA . PHE A 1 75 ? 5.188 -13.873 1.078 1.00 93.75 75 PHE A CA 1
ATOM 596 C C . PHE A 1 75 ? 5.727 -12.886 0.028 1.00 93.75 75 PHE A C 1
ATOM 598 O O . PHE A 1 75 ? 4.940 -12.222 -0.650 1.00 93.75 75 PHE A O 1
ATOM 605 N N . CYS A 1 76 ? 7.050 -12.817 -0.173 1.00 93.75 76 CYS A N 1
ATOM 606 C CA . CYS A 1 76 ? 7.655 -11.959 -1.198 1.00 93.75 76 CYS A CA 1
ATOM 607 C C . CYS A 1 76 ? 7.255 -12.346 -2.629 1.00 93.75 76 CYS A C 1
ATOM 609 O O . CYS A 1 76 ? 7.187 -11.467 -3.490 1.00 93.75 76 CYS A O 1
ATOM 611 N N . LEU A 1 77 ? 6.980 -13.631 -2.876 1.00 94.12 77 LEU A N 1
ATOM 612 C CA . LEU A 1 77 ? 6.455 -14.135 -4.148 1.00 94.12 77 LEU A CA 1
ATOM 613 C C . LEU A 1 77 ? 4.961 -13.825 -4.316 1.00 94.12 77 LEU A C 1
ATOM 615 O O . LEU A 1 77 ? 4.523 -13.439 -5.398 1.00 94.12 77 LEU A O 1
ATOM 619 N N . MET A 1 78 ? 4.171 -13.980 -3.250 1.00 94.75 78 MET A N 1
ATOM 620 C CA . MET A 1 78 ? 2.730 -13.709 -3.253 1.00 94.75 78 MET A CA 1
ATOM 621 C C . MET A 1 78 ? 2.407 -12.216 -3.351 1.00 94.75 78 MET A C 1
ATOM 623 O O . MET A 1 78 ? 1.377 -11.856 -3.919 1.00 94.75 78 MET A O 1
ATOM 627 N N . SER A 1 79 ? 3.282 -11.356 -2.833 1.00 95.12 79 SER A N 1
ATOM 628 C CA . SER A 1 79 ? 3.127 -9.899 -2.820 1.00 95.12 79 SER A CA 1
ATOM 629 C C . SER A 1 79 ? 4.322 -9.237 -3.521 1.00 95.12 79 SER A C 1
ATOM 631 O O . SER A 1 79 ? 5.180 -8.657 -2.853 1.00 95.12 79 SER A O 1
ATOM 633 N N . PRO A 1 80 ? 4.421 -9.311 -4.861 1.00 96.50 80 PRO A N 1
ATOM 634 C CA . PRO A 1 80 ? 5.647 -9.002 -5.605 1.00 96.50 80 PRO A CA 1
ATOM 635 C C . PRO A 1 80 ? 6.094 -7.537 -5.511 1.00 96.50 80 PRO A C 1
ATOM 637 O O . PRO A 1 80 ? 7.272 -7.250 -5.724 1.00 96.50 80 PRO A O 1
ATOM 640 N N . THR A 1 81 ? 5.198 -6.616 -5.148 1.00 96.94 81 THR A N 1
ATOM 641 C CA . THR A 1 81 ? 5.498 -5.182 -5.041 1.00 96.94 81 THR A CA 1
ATOM 642 C C . THR A 1 81 ? 5.389 -4.609 -3.632 1.00 96.94 81 THR A C 1
ATOM 644 O O . THR A 1 81 ? 5.530 -3.401 -3.470 1.00 96.94 81 THR A O 1
ATOM 647 N N . HIS A 1 82 ? 5.169 -5.424 -2.592 1.00 97.44 82 HIS A N 1
ATOM 648 C CA . HIS A 1 82 ? 5.083 -4.892 -1.227 1.00 97.44 82 HIS A CA 1
ATOM 649 C C . HIS A 1 82 ? 6.390 -4.209 -0.796 1.00 97.44 82 HIS A C 1
ATOM 651 O O . HIS A 1 82 ? 7.471 -4.542 -1.287 1.00 97.44 82 HIS A O 1
ATOM 657 N N . ILE A 1 83 ? 6.296 -3.286 0.160 1.00 97.25 83 ILE A N 1
ATOM 658 C CA . ILE A 1 83 ? 7.457 -2.616 0.757 1.00 97.25 83 ILE A CA 1
ATOM 659 C C . ILE A 1 83 ? 7.279 -2.611 2.275 1.00 97.25 83 ILE A C 1
ATOM 661 O O . ILE A 1 83 ? 6.247 -2.154 2.755 1.00 97.25 83 ILE A O 1
ATOM 665 N N . CYS A 1 84 ? 8.264 -3.101 3.024 1.00 96.81 84 CYS A N 1
ATOM 666 C CA . CYS A 1 84 ? 8.311 -2.999 4.482 1.00 96.81 84 CYS A CA 1
ATOM 667 C C . CYS A 1 84 ? 9.479 -2.112 4.906 1.00 96.81 84 CYS A C 1
ATOM 669 O O . CYS A 1 84 ? 10.588 -2.262 4.385 1.00 96.81 84 CYS A O 1
ATOM 671 N N . PHE A 1 85 ? 9.238 -1.181 5.824 1.00 96.75 85 PHE A N 1
ATOM 672 C CA . PHE A 1 85 ? 10.254 -0.251 6.305 1.00 96.75 85 PHE A CA 1
ATOM 673 C C . PHE A 1 85 ? 10.055 0.127 7.773 1.00 96.75 85 PHE A C 1
ATOM 675 O O . PHE A 1 85 ? 8.933 0.153 8.283 1.00 96.75 85 PHE A O 1
ATOM 682 N N . ASP A 1 86 ? 11.163 0.442 8.437 1.00 96.81 86 ASP A N 1
ATOM 683 C CA . ASP A 1 86 ? 11.207 0.769 9.861 1.00 96.81 86 ASP A CA 1
ATOM 684 C C . ASP A 1 86 ? 10.829 2.238 10.156 1.00 96.81 86 ASP A C 1
ATOM 686 O O . ASP A 1 86 ? 10.575 3.060 9.267 1.00 96.81 86 ASP A O 1
ATOM 690 N N . LYS A 1 87 ? 10.860 2.610 11.442 1.00 97.19 87 LYS A N 1
ATOM 691 C CA . LYS A 1 87 ? 10.671 3.995 11.920 1.00 97.19 87 LYS A CA 1
ATOM 692 C C . LYS A 1 87 ? 11.635 5.025 11.330 1.00 97.19 87 LYS A C 1
ATOM 694 O O . LYS A 1 87 ? 11.315 6.215 11.314 1.00 97.19 87 LYS A O 1
ATOM 699 N N . LYS A 1 88 ? 12.808 4.597 10.861 1.00 96.69 88 LYS A N 1
ATOM 700 C CA . LYS A 1 88 ? 13.814 5.442 10.202 1.00 96.69 88 LYS A CA 1
ATOM 701 C C . LYS A 1 88 ? 13.621 5.484 8.686 1.00 96.69 88 LYS A C 1
ATOM 703 O O . LYS A 1 88 ? 14.468 6.044 7.993 1.00 96.69 88 LYS A O 1
ATOM 708 N N . MET A 1 89 ? 12.515 4.933 8.178 1.00 96.25 89 MET A N 1
ATOM 709 C CA . MET A 1 89 ? 12.198 4.831 6.755 1.00 96.25 89 MET A CA 1
ATOM 710 C C . MET A 1 89 ? 13.235 4.010 5.975 1.00 96.25 89 MET A C 1
ATOM 712 O O . MET A 1 89 ? 13.410 4.212 4.770 1.00 96.25 89 MET A O 1
ATOM 716 N N . LEU A 1 90 ? 13.940 3.098 6.647 1.00 95.31 90 LEU A N 1
ATOM 717 C CA . LEU A 1 90 ? 14.856 2.153 6.022 1.00 95.31 90 LEU A CA 1
ATOM 718 C C . LEU A 1 90 ? 14.075 0.916 5.597 1.00 95.31 90 LEU A C 1
ATOM 720 O O . LEU A 1 90 ? 13.332 0.339 6.387 1.00 95.31 90 LEU A O 1
ATOM 724 N N . ILE A 1 91 ? 14.239 0.520 4.338 1.00 95.12 91 ILE A N 1
ATOM 725 C CA . ILE A 1 91 ? 13.561 -0.652 3.786 1.00 95.12 91 ILE A CA 1
ATOM 726 C C . ILE A 1 91 ? 14.165 -1.912 4.411 1.00 95.12 91 ILE A C 1
ATOM 728 O O . ILE A 1 91 ? 15.359 -2.171 4.260 1.00 95.12 91 ILE A O 1
ATOM 732 N N . GLU A 1 92 ? 13.324 -2.692 5.087 1.00 93.56 92 GLU A N 1
ATOM 733 C CA . GLU A 1 92 ? 13.684 -3.962 5.724 1.00 93.56 92 GLU A CA 1
ATOM 734 C C . GLU A 1 92 ? 13.594 -5.112 4.716 1.00 93.56 92 GLU A C 1
ATOM 736 O O . GLU A 1 92 ? 14.511 -5.924 4.591 1.00 93.56 92 GLU A O 1
ATOM 741 N N . HIS A 1 93 ? 12.499 -5.157 3.954 1.00 93.25 93 HIS A N 1
ATOM 742 C CA . HIS A 1 93 ? 12.294 -6.095 2.856 1.00 93.25 93 HIS A CA 1
ATOM 743 C C . HIS A 1 93 ? 11.262 -5.559 1.854 1.00 93.25 93 HIS A C 1
ATOM 745 O O . HIS A 1 93 ? 10.522 -4.612 2.126 1.00 93.25 93 HIS A O 1
ATOM 751 N N . CYS A 1 94 ? 11.213 -6.164 0.670 1.00 95.00 94 CYS A N 1
ATOM 752 C CA . CYS A 1 94 ? 10.223 -5.854 -0.356 1.00 95.00 94 CYS A CA 1
ATOM 753 C C . CYS A 1 94 ? 9.905 -7.096 -1.192 1.00 95.00 94 CYS A C 1
ATOM 755 O O . CYS A 1 94 ? 10.565 -8.132 -1.072 1.00 95.00 94 CYS A O 1
ATOM 757 N N . GLY A 1 95 ? 8.872 -6.991 -2.023 1.00 95.44 95 GLY A N 1
ATOM 758 C CA . GLY A 1 95 ? 8.449 -8.076 -2.896 1.00 95.44 95 GLY A CA 1
ATOM 759 C C . GLY A 1 95 ? 9.475 -8.408 -3.977 1.00 95.44 95 GLY A C 1
ATOM 760 O O . GLY A 1 95 ? 10.327 -7.591 -4.335 1.00 95.44 95 GLY A O 1
ATOM 761 N N . GLU A 1 96 ? 9.386 -9.628 -4.507 1.00 93.56 96 GLU A N 1
ATOM 762 C CA . GLU A 1 96 ? 10.414 -10.183 -5.393 1.00 93.56 96 GLU A CA 1
ATOM 763 C C . GLU A 1 96 ? 10.615 -9.354 -6.675 1.00 93.56 96 GLU A C 1
ATOM 765 O O . GLU A 1 96 ? 11.741 -9.211 -7.156 1.00 93.56 96 GLU A O 1
ATOM 770 N N . PHE A 1 97 ? 9.542 -8.766 -7.216 1.00 94.31 97 PHE A N 1
ATOM 771 C CA . PHE A 1 97 ? 9.626 -7.908 -8.399 1.00 94.31 97 PHE A CA 1
ATOM 772 C C . PHE A 1 97 ? 10.425 -6.637 -8.098 1.00 94.31 97 PHE A C 1
ATOM 774 O O . PHE A 1 97 ? 11.396 -6.343 -8.794 1.00 94.31 97 PHE A O 1
ATOM 781 N N . LEU A 1 98 ? 10.085 -5.915 -7.024 1.00 93.81 98 LEU A N 1
ATOM 782 C CA . LEU A 1 98 ? 10.824 -4.705 -6.650 1.00 93.81 98 LEU A CA 1
ATOM 783 C C . LEU A 1 98 ? 12.271 -5.013 -6.273 1.00 93.81 98 LEU A C 1
ATOM 785 O O . LEU A 1 98 ? 13.163 -4.241 -6.617 1.00 93.81 98 LEU A O 1
ATOM 789 N N . GLN A 1 99 ? 12.523 -6.147 -5.617 1.00 91.56 99 GLN A N 1
ATOM 790 C CA . GLN A 1 99 ? 13.877 -6.582 -5.297 1.00 91.56 99 GLN A CA 1
ATOM 791 C C . GLN A 1 99 ? 14.741 -6.749 -6.550 1.00 91.56 99 GLN A C 1
ATOM 793 O O . GLN A 1 99 ? 15.868 -6.249 -6.578 1.00 91.56 99 GLN A O 1
ATOM 798 N N . LYS A 1 100 ? 14.204 -7.400 -7.589 1.00 90.00 100 LYS A N 1
ATOM 799 C CA . LYS A 1 100 ? 14.889 -7.609 -8.873 1.00 90.00 100 LYS A CA 1
ATOM 800 C C . LYS A 1 100 ? 15.113 -6.299 -9.627 1.00 90.00 100 LYS A C 1
ATOM 802 O O . LYS A 1 100 ? 16.224 -6.055 -10.087 1.00 90.00 100 LYS A O 1
ATOM 807 N N . GLU A 1 101 ? 14.090 -5.453 -9.727 1.00 88.88 101 GLU A N 1
ATOM 808 C CA . GLU A 1 101 ? 14.147 -4.231 -10.544 1.00 88.88 101 GLU A CA 1
ATOM 809 C C . GLU A 1 101 ? 14.942 -3.093 -9.883 1.00 88.88 101 GLU A C 1
ATOM 811 O O . GLU A 1 101 ? 15.543 -2.269 -10.573 1.00 88.88 101 GLU A O 1
ATOM 816 N N . LEU A 1 102 ? 14.969 -3.034 -8.547 1.00 84.94 102 LEU A N 1
ATOM 817 C CA . LEU A 1 102 ? 15.644 -1.965 -7.801 1.00 84.94 102 LEU A CA 1
ATOM 818 C C . LEU A 1 102 ? 17.011 -2.381 -7.249 1.00 84.94 102 LEU A C 1
ATOM 820 O O . LEU A 1 102 ? 17.759 -1.522 -6.781 1.00 84.94 102 LEU A O 1
ATOM 824 N N . GLY A 1 103 ? 17.362 -3.669 -7.328 1.00 78.00 103 GLY A N 1
ATOM 825 C CA . GLY A 1 103 ? 18.667 -4.175 -6.906 1.00 78.00 103 GLY A CA 1
ATOM 826 C C . GLY A 1 103 ? 18.907 -4.034 -5.403 1.00 78.00 103 GLY A C 1
ATOM 827 O O . GLY A 1 103 ? 20.032 -3.762 -4.978 1.00 78.00 103 GLY A O 1
ATOM 828 N N . PHE A 1 104 ? 17.856 -4.183 -4.591 1.00 70.94 104 PHE A N 1
ATOM 829 C CA . PHE A 1 104 ? 17.983 -4.101 -3.139 1.00 70.94 104 PHE A CA 1
ATOM 830 C C . PHE A 1 104 ? 18.926 -5.179 -2.608 1.00 70.94 104 PHE A C 1
ATOM 832 O O . PHE A 1 104 ? 18.767 -6.369 -2.886 1.00 70.94 104 PHE A O 1
ATOM 839 N N . SER A 1 105 ? 19.872 -4.757 -1.774 1.00 66.75 105 SER A N 1
ATOM 840 C CA . SER A 1 105 ? 20.771 -5.642 -1.045 1.00 66.75 105 SER A CA 1
ATOM 841 C C . SER A 1 105 ? 20.605 -5.398 0.446 1.00 66.75 105 SER A C 1
ATOM 843 O O . SER A 1 105 ? 20.743 -4.266 0.903 1.00 66.75 105 SER A O 1
ATOM 845 N N . SER A 1 106 ? 20.393 -6.464 1.220 1.00 62.94 106 SER A N 1
ATOM 846 C CA . SER A 1 106 ? 20.364 -6.405 2.690 1.00 62.94 106 SER A CA 1
ATOM 847 C C . SER A 1 106 ? 21.674 -5.889 3.298 1.00 62.94 106 SER A C 1
ATOM 849 O O . SER A 1 106 ? 21.709 -5.505 4.462 1.00 62.94 106 SER A O 1
ATOM 851 N N . LYS A 1 107 ? 22.757 -5.845 2.509 1.00 70.25 107 LYS A N 1
ATOM 852 C CA . LYS A 1 107 ? 24.061 -5.311 2.921 1.00 70.25 107 LYS A CA 1
ATOM 853 C C . LYS A 1 107 ? 24.109 -3.782 2.951 1.00 70.25 107 LYS A C 1
ATOM 855 O O . LYS A 1 107 ? 25.010 -3.229 3.577 1.00 70.25 107 LYS A O 1
ATOM 860 N N . HIS A 1 108 ? 23.181 -3.101 2.275 1.00 79.88 108 HIS A N 1
ATOM 861 C CA . HIS A 1 108 ? 23.172 -1.645 2.171 1.00 79.88 108 HIS A CA 1
ATOM 862 C C . HIS A 1 108 ? 21.801 -1.089 2.569 1.00 79.88 108 HIS A C 1
ATOM 864 O O . HIS A 1 108 ? 20.853 -1.181 1.781 1.00 79.88 108 HIS A O 1
ATOM 870 N N . PRO A 1 109 ? 21.676 -0.499 3.774 1.00 85.81 109 PRO A N 1
ATOM 871 C CA . PRO A 1 109 ? 20.416 0.077 4.216 1.00 85.81 109 PRO A CA 1
ATOM 872 C C . PRO A 1 109 ? 19.991 1.168 3.234 1.00 85.81 109 PRO A C 1
ATOM 874 O O . PRO A 1 109 ? 20.735 2.109 2.959 1.00 85.81 109 PRO A O 1
ATOM 877 N N . THR A 1 110 ? 18.791 1.016 2.680 1.00 92.50 110 THR A N 1
ATOM 878 C CA . THR A 1 110 ? 18.261 1.924 1.665 1.00 92.50 110 THR A CA 1
ATOM 879 C C . THR A 1 110 ? 17.072 2.674 2.232 1.00 92.50 110 THR A C 1
ATOM 881 O O . THR A 1 110 ? 16.077 2.075 2.635 1.00 92.50 110 THR A O 1
ATOM 884 N N . HIS A 1 111 ? 17.175 4.000 2.252 1.00 94.69 111 HIS A N 1
ATOM 885 C CA . HIS A 1 111 ? 16.089 4.861 2.692 1.00 94.69 111 HIS A CA 1
ATOM 886 C C . HIS A 1 111 ? 14.990 4.933 1.622 1.00 94.69 111 HIS A C 1
ATOM 888 O O . HIS A 1 111 ? 15.270 5.165 0.443 1.00 94.69 111 HIS A O 1
ATOM 894 N N . LEU A 1 112 ? 13.730 4.798 2.034 1.00 95.38 112 LEU A N 1
ATOM 895 C CA . LEU A 1 112 ? 12.557 4.774 1.158 1.00 95.38 112 LEU A CA 1
ATOM 896 C C . LEU A 1 112 ? 12.488 6.006 0.245 1.00 95.38 112 LEU A C 1
ATOM 898 O O . LEU A 1 112 ? 12.290 5.883 -0.964 1.00 95.38 112 LEU A O 1
ATOM 902 N N . ALA A 1 113 ? 12.759 7.191 0.805 1.00 94.81 113 ALA A N 1
ATOM 903 C CA . ALA A 1 113 ? 12.780 8.462 0.069 1.00 94.81 113 ALA A CA 1
ATOM 904 C C . ALA A 1 113 ? 13.863 8.584 -1.004 1.00 94.81 113 ALA A C 1
ATOM 906 O O . ALA A 1 113 ? 13.778 9.473 -1.850 1.00 94.81 113 ALA A O 1
ATOM 907 N N . THR A 1 114 ? 14.868 7.712 -1.009 1.00 93.38 114 THR A N 1
ATOM 908 C CA . THR A 1 114 ? 15.866 7.683 -2.084 1.00 93.38 114 THR A CA 1
ATOM 909 C C . THR A 1 114 ? 15.269 7.121 -3.373 1.00 93.38 114 THR A C 1
ATOM 911 O O . THR A 1 114 ? 15.687 7.497 -4.468 1.00 93.38 114 THR A O 1
ATOM 914 N N . LEU A 1 115 ? 14.275 6.240 -3.254 1.00 93.50 115 LEU A N 1
ATOM 915 C CA . LEU A 1 115 ? 13.706 5.505 -4.379 1.00 93.50 115 LEU A CA 1
ATOM 916 C C . LEU A 1 115 ? 12.307 5.973 -4.733 1.00 93.50 115 LEU A C 1
ATOM 918 O O . LEU A 1 115 ? 11.994 6.087 -5.915 1.00 93.50 115 LEU A O 1
ATOM 922 N N . PHE A 1 116 ? 11.492 6.273 -3.729 1.00 95.81 116 PHE A N 1
ATOM 923 C CA . PHE A 1 116 ? 10.093 6.612 -3.911 1.00 95.81 116 PHE A CA 1
ATOM 924 C C . PHE A 1 116 ? 9.792 8.037 -3.464 1.00 95.81 116 PHE A C 1
ATOM 926 O O . PHE A 1 116 ? 10.523 8.656 -2.686 1.00 95.81 116 PHE A O 1
ATOM 933 N N . GLU A 1 117 ? 8.693 8.557 -3.980 1.00 95.19 117 GLU A N 1
ATOM 934 C CA . GLU A 1 117 ? 8.015 9.746 -3.483 1.00 95.19 117 GLU A CA 1
ATOM 935 C C . GLU A 1 117 ? 6.523 9.459 -3.337 1.00 95.19 117 GLU A C 1
ATOM 937 O O . GLU A 1 117 ? 5.961 8.671 -4.101 1.00 95.19 117 GLU A O 1
ATOM 942 N N . ILE A 1 118 ? 5.891 10.091 -2.350 1.00 94.88 118 ILE A N 1
ATOM 943 C CA . ILE A 1 118 ? 4.443 10.011 -2.165 1.00 94.88 118 ILE A CA 1
ATOM 944 C C . ILE A 1 118 ? 3.788 10.973 -3.152 1.00 94.88 118 ILE A C 1
ATOM 946 O O . ILE A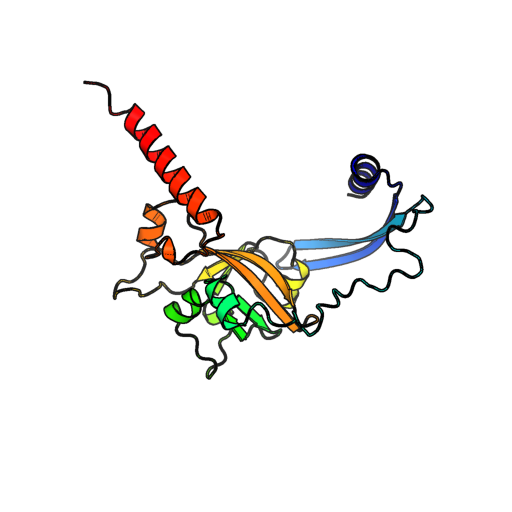 1 118 ? 4.146 12.146 -3.212 1.00 94.88 118 ILE A O 1
ATOM 950 N N . ILE A 1 119 ? 2.843 10.452 -3.928 1.00 95.19 119 ILE A N 1
ATOM 951 C CA . ILE A 1 119 ? 1.960 11.219 -4.812 1.00 95.19 119 ILE A CA 1
ATOM 952 C C . ILE A 1 119 ? 0.619 11.476 -4.140 1.00 95.19 119 ILE A C 1
ATOM 954 O O . ILE A 1 119 ? 0.023 12.521 -4.349 1.00 95.19 119 ILE A O 1
ATOM 958 N N . GLN A 1 120 ? 0.144 10.523 -3.341 1.00 92.69 120 GLN A N 1
ATOM 959 C CA . GLN A 1 120 ? -1.085 10.669 -2.580 1.00 92.69 120 GLN A CA 1
ATOM 960 C C . GLN A 1 120 ? -0.908 10.021 -1.205 1.00 92.69 120 GLN A C 1
ATOM 962 O O . GLN A 1 120 ? -0.446 8.876 -1.157 1.00 92.69 120 GLN A O 1
ATOM 967 N N . PRO A 1 121 ? -1.268 10.711 -0.110 1.00 89.69 121 PRO A N 1
ATOM 968 C CA . PRO A 1 121 ? -1.609 12.139 -0.038 1.00 89.69 121 PRO A CA 1
ATOM 969 C C . PRO A 1 121 ? -0.417 13.053 -0.397 1.00 89.69 121 PRO A C 1
ATOM 971 O O . PRO A 1 121 ? 0.711 12.771 -0.005 1.00 89.69 121 PRO A O 1
ATOM 974 N N . ASP A 1 122 ? -0.653 14.147 -1.128 1.00 82.81 122 ASP A N 1
ATOM 975 C CA . ASP A 1 122 ? 0.378 15.109 -1.577 1.00 82.81 122 ASP A CA 1
ATOM 976 C C . ASP A 1 122 ? 0.674 16.230 -0.562 1.00 82.81 122 ASP A C 1
ATOM 978 O O . ASP A 1 122 ? 1.626 16.992 -0.722 1.00 82.81 122 ASP A O 1
ATOM 982 N N . TYR A 1 123 ? -0.117 16.310 0.508 1.00 71.25 123 TYR A N 1
ATOM 983 C CA . TYR A 1 123 ? -0.034 17.344 1.540 1.00 71.25 123 TYR A CA 1
ATOM 984 C C . TYR A 1 123 ? 0.839 16.960 2.748 1.00 71.25 123 TYR A C 1
ATOM 986 O O . TYR A 1 123 ? 0.949 17.741 3.693 1.00 71.25 123 TYR A O 1
ATOM 994 N N . GLU A 1 124 ? 1.467 15.778 2.765 1.00 73.69 124 GLU A N 1
ATOM 995 C CA . GLU A 1 124 ? 2.307 15.338 3.889 1.00 73.69 124 GLU A CA 1
ATOM 996 C C . GLU A 1 124 ? 3.729 14.985 3.470 1.00 73.69 124 GLU A C 1
ATOM 998 O O . GLU A 1 124 ? 3.977 14.356 2.442 1.00 73.69 124 GLU A O 1
ATOM 1003 N N . SER A 1 125 ? 4.696 15.334 4.323 1.00 85.75 125 SER A N 1
ATOM 1004 C CA . SER A 1 125 ? 6.061 14.845 4.157 1.00 85.75 125 SER A CA 1
ATOM 1005 C C . SER A 1 125 ? 6.127 13.339 4.421 1.00 85.75 125 SER A C 1
ATOM 1007 O O . SER A 1 125 ? 5.518 12.830 5.368 1.00 85.75 125 SER A O 1
ATOM 1009 N N . MET A 1 126 ? 6.902 12.629 3.598 1.00 90.00 126 MET A N 1
ATOM 1010 C CA . MET A 1 126 ? 7.098 11.185 3.719 1.00 90.00 126 MET A CA 1
ATOM 1011 C C . MET A 1 126 ? 7.967 10.848 4.936 1.00 90.00 126 MET A C 1
ATOM 1013 O O . MET A 1 126 ? 9.192 10.772 4.843 1.00 90.00 126 MET A O 1
ATOM 1017 N N . ASN A 1 127 ? 7.323 10.642 6.082 1.00 93.38 127 ASN A N 1
ATOM 1018 C CA . ASN A 1 127 ? 7.942 10.148 7.308 1.00 93.38 127 ASN A CA 1
ATOM 1019 C C . ASN A 1 127 ? 6.989 9.207 8.059 1.00 93.38 127 ASN A C 1
ATOM 1021 O O . ASN A 1 127 ? 5.773 9.240 7.862 1.00 93.38 127 ASN A O 1
ATOM 1025 N N . PHE A 1 128 ? 7.551 8.391 8.951 1.00 95.94 128 PHE A N 1
ATOM 1026 C CA . PHE A 1 128 ? 6.818 7.342 9.656 1.00 95.94 128 PHE A CA 1
ATOM 1027 C C . PHE A 1 128 ? 5.634 7.878 10.474 1.00 95.94 128 PHE A C 1
ATOM 1029 O O . PHE A 1 128 ? 4.556 7.283 10.472 1.00 95.94 128 PHE A O 1
ATOM 1036 N N . LYS A 1 129 ? 5.807 9.024 11.149 1.00 93.25 129 LYS A N 1
ATOM 1037 C CA . LYS A 1 129 ? 4.771 9.632 11.996 1.00 93.25 129 LYS A CA 1
ATOM 1038 C C . LYS A 1 129 ? 3.556 10.054 11.170 1.00 93.25 129 LYS A C 1
ATOM 1040 O O . LYS A 1 129 ? 2.436 9.721 11.543 1.00 93.25 129 LYS A O 1
ATOM 1045 N N . ASN A 1 130 ? 3.778 10.742 10.052 1.00 91.38 130 ASN A N 1
ATOM 1046 C CA . ASN A 1 130 ? 2.708 11.202 9.166 1.00 91.38 130 ASN A CA 1
ATOM 1047 C C . ASN A 1 130 ? 1.963 10.021 8.531 1.00 91.38 130 ASN A C 1
ATOM 1049 O O . ASN A 1 130 ? 0.737 9.967 8.582 1.00 91.38 130 ASN A O 1
ATOM 1053 N N . ILE A 1 131 ? 2.700 9.017 8.037 1.00 94.19 131 ILE A N 1
ATOM 1054 C CA . ILE A 1 131 ? 2.084 7.817 7.453 1.00 94.19 131 ILE A CA 1
ATOM 1055 C C . ILE A 1 131 ? 1.236 7.072 8.493 1.00 94.19 131 ILE A C 1
ATOM 1057 O O . ILE A 1 131 ? 0.111 6.675 8.212 1.00 94.19 131 ILE A O 1
ATOM 1061 N N . THR A 1 132 ? 1.736 6.931 9.723 1.00 93.62 132 THR A N 1
ATOM 1062 C CA . THR A 1 132 ? 0.991 6.271 10.809 1.00 93.62 132 THR A CA 1
ATOM 1063 C C . THR A 1 132 ? -0.257 7.062 11.207 1.00 93.62 132 THR A C 1
ATOM 1065 O O . THR A 1 132 ? -1.292 6.475 11.519 1.00 93.62 132 THR A O 1
ATOM 1068 N N . LYS A 1 133 ? -0.193 8.398 11.171 1.00 89.31 133 LYS A N 1
ATOM 1069 C CA . LYS A 1 133 ? -1.322 9.275 11.504 1.00 89.31 133 LYS A CA 1
ATOM 1070 C C . LYS A 1 133 ? -2.514 9.062 10.564 1.00 89.31 133 LYS A C 1
ATOM 1072 O O . LYS A 1 133 ? -3.651 9.055 11.027 1.00 89.31 133 LYS A O 1
ATOM 1077 N N . ASN A 1 134 ? -2.252 8.845 9.276 1.00 88.75 134 ASN A N 1
ATOM 1078 C CA . ASN A 1 134 ? -3.274 8.604 8.256 1.00 88.75 134 ASN A CA 1
ATOM 1079 C C . ASN A 1 134 ? -3.222 7.173 7.707 1.00 88.75 134 ASN A C 1
ATOM 1081 O O . ASN A 1 134 ? -3.483 6.949 6.530 1.00 88.75 134 ASN A O 1
ATOM 1085 N N . ILE A 1 135 ? -2.929 6.188 8.560 1.00 93.06 135 ILE A N 1
ATOM 1086 C CA . ILE A 1 135 ? -2.671 4.804 8.133 1.00 93.06 135 ILE A CA 1
ATOM 1087 C C . ILE A 1 135 ? -3.810 4.162 7.323 1.00 93.06 135 ILE A C 1
ATOM 1089 O O . ILE A 1 135 ? -3.564 3.336 6.450 1.00 93.06 135 ILE A O 1
ATOM 1093 N N . ASN A 1 136 ? -5.055 4.575 7.579 1.00 91.75 136 ASN A N 1
ATOM 1094 C CA . ASN A 1 136 ? -6.242 4.065 6.889 1.00 91.75 136 ASN A CA 1
ATOM 1095 C C . ASN A 1 136 ? -6.466 4.699 5.503 1.00 91.75 136 ASN A C 1
ATOM 1097 O O . ASN A 1 136 ? -7.350 4.258 4.767 1.00 91.75 136 ASN A O 1
ATOM 1101 N N . ALA A 1 137 ? -5.722 5.752 5.153 1.00 92.00 137 ALA A N 1
ATOM 1102 C CA . ALA A 1 137 ? -5.813 6.385 3.846 1.00 92.00 137 ALA A CA 1
ATOM 1103 C C . ALA A 1 137 ? -5.139 5.513 2.769 1.00 92.00 137 ALA A C 1
ATOM 1105 O O . ALA A 1 137 ? -4.166 4.809 3.054 1.00 92.00 137 ALA A O 1
ATOM 1106 N N . PRO A 1 138 ? -5.619 5.556 1.515 1.00 94.38 138 PRO A N 1
ATOM 1107 C CA . PRO A 1 138 ? -4.874 4.989 0.403 1.00 94.38 138 PRO A CA 1
ATOM 1108 C C . PRO A 1 138 ? -3.610 5.816 0.142 1.00 94.38 138 PRO A C 1
ATOM 1110 O O . PRO A 1 138 ? -3.645 7.048 0.162 1.00 94.38 138 PRO A O 1
ATOM 1113 N N . TYR A 1 139 ? -2.511 5.129 -0.156 1.00 96.75 139 TYR A N 1
ATOM 1114 C CA . TYR A 1 139 ? -1.242 5.745 -0.526 1.00 96.75 139 TYR A CA 1
ATOM 1115 C C . TYR A 1 139 ? -0.886 5.419 -1.971 1.00 96.75 139 TYR A C 1
ATOM 1117 O O . TYR A 1 139 ? -1.029 4.278 -2.415 1.00 96.75 139 TYR A O 1
ATOM 1125 N N . MET A 1 140 ? -0.369 6.417 -2.687 1.00 97.44 140 MET A N 1
ATOM 1126 C CA . MET A 1 140 ? 0.224 6.242 -4.009 1.00 97.44 140 MET A CA 1
ATOM 1127 C C . MET A 1 140 ? 1.688 6.654 -3.983 1.00 97.44 140 MET A C 1
ATOM 1129 O O . MET A 1 140 ? 2.016 7.795 -3.660 1.00 97.44 140 MET A O 1
ATOM 1133 N N . PHE A 1 141 ? 2.570 5.724 -4.331 1.00 97.19 141 PHE A N 1
ATOM 1134 C CA . PHE A 1 141 ? 4.012 5.925 -4.382 1.00 97.19 141 PHE A CA 1
ATOM 1135 C C . PHE A 1 141 ? 4.475 5.919 -5.835 1.00 97.19 141 PHE A C 1
ATOM 1137 O O . PHE A 1 141 ? 4.101 5.038 -6.607 1.00 97.19 141 PHE A O 1
ATOM 1144 N N . ARG A 1 142 ? 5.332 6.871 -6.204 1.00 97.12 142 ARG A N 1
ATOM 1145 C CA . ARG A 1 142 ? 5.997 6.906 -7.509 1.00 97.12 142 ARG A CA 1
ATOM 1146 C C . ARG A 1 142 ? 7.461 6.555 -7.356 1.00 97.12 142 ARG A C 1
ATOM 1148 O O . ARG A 1 142 ? 8.160 7.133 -6.526 1.00 97.12 142 ARG A O 1
ATOM 1155 N N . LEU A 1 143 ? 7.940 5.640 -8.188 1.00 95.62 143 LEU A N 1
ATOM 1156 C CA . LEU A 1 143 ? 9.365 5.376 -8.312 1.00 95.62 143 LEU A CA 1
ATOM 1157 C C . LEU A 1 143 ? 10.046 6.583 -8.972 1.00 95.62 143 LEU A C 1
ATOM 1159 O O . LEU A 1 143 ? 9.647 7.026 -10.047 1.00 95.62 143 LEU A O 1
ATOM 1163 N N . LYS A 1 144 ? 11.084 7.131 -8.339 1.00 94.12 144 LYS A N 1
ATOM 1164 C CA . LYS A 1 144 ? 11.770 8.344 -8.811 1.00 94.12 144 LYS A CA 1
ATOM 1165 C C . LYS A 1 144 ? 12.541 8.124 -10.108 1.00 94.12 144 LYS A C 1
ATOM 1167 O O . LYS A 1 144 ? 12.583 9.031 -10.939 1.00 94.12 144 LYS A O 1
ATOM 1172 N N . LYS A 1 145 ? 13.151 6.947 -10.261 1.00 90.50 145 LYS A N 1
ATOM 1173 C CA . LYS A 1 145 ? 13.916 6.539 -11.445 1.00 90.50 145 LYS A CA 1
ATOM 1174 C C . LYS A 1 145 ? 13.042 5.709 -12.382 1.00 90.50 145 LYS A C 1
ATOM 1176 O O . LYS A 1 145 ? 12.137 5.015 -11.932 1.00 90.50 145 LYS A O 1
ATOM 1181 N N . ASN A 1 146 ? 13.350 5.748 -13.671 1.00 89.62 146 ASN A N 1
ATOM 1182 C CA . ASN A 1 146 ? 12.780 4.803 -14.623 1.00 89.62 146 ASN A CA 1
ATOM 1183 C C . ASN A 1 146 ? 13.377 3.412 -14.393 1.00 89.62 146 ASN A C 1
ATOM 1185 O O . ASN A 1 146 ? 14.555 3.286 -14.038 1.00 89.62 146 ASN A O 1
ATOM 1189 N N . MET A 1 147 ? 12.571 2.374 -14.607 1.00 89.75 147 MET A N 1
ATOM 1190 C CA . MET A 1 147 ? 13.077 1.004 -14.556 1.00 89.75 147 MET A CA 1
ATOM 1191 C C . MET A 1 147 ? 13.894 0.728 -15.821 1.00 89.75 147 MET A C 1
ATOM 1193 O O . MET A 1 147 ? 13.618 1.275 -16.892 1.00 89.75 147 MET A O 1
ATOM 1197 N N . LYS A 1 148 ? 14.919 -0.117 -15.702 1.00 84.81 148 LYS A N 1
ATOM 1198 C CA . LYS A 1 148 ? 15.775 -0.527 -16.822 1.00 84.81 148 LYS A CA 1
ATOM 1199 C C . LYS A 1 148 ? 15.691 -2.031 -16.984 1.00 84.81 148 LYS A C 1
ATOM 1201 O O . LYS A 1 148 ? 16.561 -2.768 -16.534 1.00 84.81 148 LYS A O 1
ATOM 1206 N N . ARG A 1 149 ? 14.636 -2.472 -17.658 1.00 83.69 149 ARG A N 1
ATOM 1207 C CA . ARG A 1 149 ? 14.355 -3.891 -17.866 1.00 83.69 149 ARG A CA 1
ATOM 1208 C C . ARG A 1 149 ? 14.592 -4.266 -19.322 1.00 83.69 149 ARG A C 1
ATOM 1210 O O . ARG A 1 149 ? 14.201 -3.535 -20.231 1.00 83.69 149 ARG A O 1
ATOM 1217 N N . ASN A 1 150 ? 15.263 -5.392 -19.565 1.00 82.75 150 ASN A N 1
ATOM 1218 C CA . ASN A 1 150 ? 15.663 -5.838 -20.911 1.00 82.75 150 ASN A CA 1
ATOM 1219 C C . ASN A 1 150 ? 16.449 -4.767 -21.697 1.00 82.75 150 ASN A C 1
ATOM 1221 O O . ASN A 1 150 ? 16.206 -4.557 -22.885 1.00 82.75 150 ASN A O 1
ATOM 1225 N N . HIS A 1 151 ? 17.350 -4.049 -21.015 1.00 82.00 151 HIS A N 1
ATOM 1226 C CA . HIS A 1 151 ? 18.153 -2.948 -21.573 1.00 82.00 151 HIS A CA 1
ATOM 1227 C C . HIS A 1 151 ? 17.344 -1.773 -22.152 1.00 82.00 151 HIS A C 1
ATOM 1229 O O . HIS A 1 151 ? 17.903 -0.925 -22.845 1.00 82.00 151 HIS A O 1
ATOM 1235 N N . LYS A 1 152 ? 16.042 -1.689 -21.850 1.00 82.94 152 LYS A N 1
ATOM 1236 C CA . LYS A 1 152 ? 15.172 -0.578 -22.238 1.00 82.94 152 LYS A CA 1
ATOM 1237 C C . LYS A 1 152 ? 14.732 0.185 -21.001 1.00 82.94 152 LYS A C 1
ATOM 1239 O O . LYS A 1 152 ? 14.192 -0.393 -20.057 1.00 82.94 152 LYS A O 1
ATOM 1244 N N . GLU A 1 153 ? 14.979 1.487 -21.024 1.00 85.25 153 GLU A N 1
ATOM 1245 C CA . GLU A 1 153 ? 14.448 2.396 -20.019 1.00 85.25 153 GLU A CA 1
ATOM 1246 C C . GLU A 1 153 ? 12.945 2.591 -20.244 1.00 85.25 153 GLU A C 1
ATOM 1248 O O . GLU A 1 153 ? 12.490 2.680 -21.388 1.00 85.25 153 GLU A O 1
ATOM 1253 N N . THR A 1 154 ? 12.170 2.595 -19.161 1.00 86.75 154 THR A N 1
ATOM 1254 C CA . THR A 1 154 ? 10.724 2.817 -19.235 1.00 86.75 154 THR A CA 1
ATOM 1255 C C . THR A 1 154 ? 10.407 4.234 -19.696 1.00 86.75 154 THR A C 1
ATOM 1257 O O . THR A 1 154 ? 11.119 5.181 -19.370 1.00 86.75 154 THR A O 1
ATOM 1260 N N . CYS A 1 155 ? 9.316 4.383 -20.449 1.00 85.00 155 CYS A N 1
ATOM 1261 C CA . CYS A 1 155 ? 8.803 5.699 -20.825 1.00 85.00 155 CYS A CA 1
ATOM 1262 C C . CYS A 1 155 ? 8.154 6.392 -19.625 1.00 85.00 155 CYS A C 1
ATOM 1264 O O . CYS A 1 155 ? 8.335 7.591 -19.438 1.00 85.00 155 CYS A O 1
ATOM 1266 N N . ASP A 1 156 ? 7.437 5.613 -18.812 1.00 91.88 156 ASP A N 1
ATOM 1267 C CA . ASP A 1 156 ? 6.732 6.099 -17.632 1.00 91.88 156 ASP A CA 1
ATOM 1268 C C . ASP A 1 156 ? 7.349 5.525 -16.350 1.00 91.88 156 ASP A C 1
ATOM 1270 O O . ASP A 1 156 ? 7.933 4.434 -16.329 1.00 91.88 156 ASP A O 1
ATOM 1274 N N . LYS A 1 157 ? 7.196 6.274 -15.257 1.00 94.31 157 LYS A N 1
ATOM 1275 C CA . LYS A 1 157 ? 7.600 5.848 -13.915 1.00 94.31 157 LYS A CA 1
ATOM 1276 C C . LYS A 1 157 ? 6.586 4.862 -13.343 1.00 94.31 157 LYS A C 1
ATOM 1278 O O . LYS A 1 157 ? 5.383 5.017 -13.540 1.00 94.31 157 LYS A O 1
ATOM 1283 N N . LEU A 1 158 ? 7.072 3.892 -12.571 1.00 95.94 158 LEU A N 1
ATOM 1284 C CA . LEU A 1 158 ? 6.211 2.970 -11.836 1.00 95.94 158 LEU A CA 1
ATOM 1285 C C . LEU A 1 158 ? 5.424 3.724 -10.758 1.00 95.94 158 LEU A C 1
ATOM 1287 O O . LEU A 1 158 ? 6.011 4.416 -9.922 1.00 95.94 158 LEU A O 1
ATOM 1291 N N . LEU A 1 159 ? 4.106 3.549 -10.771 1.00 97.44 159 LEU A N 1
ATOM 1292 C CA . LEU A 1 159 ? 3.193 3.990 -9.725 1.00 97.44 159 LEU A CA 1
ATOM 1293 C C . LEU A 1 159 ? 2.683 2.765 -8.971 1.00 97.44 159 LEU A C 1
ATOM 1295 O O . LEU A 1 159 ? 2.267 1.792 -9.594 1.00 97.44 159 LEU A O 1
ATOM 1299 N N . LEU A 1 160 ? 2.703 2.819 -7.646 1.00 97.81 160 LEU A N 1
ATOM 1300 C CA . LEU A 1 160 ? 2.177 1.785 -6.760 1.00 97.81 160 LEU A CA 1
ATOM 1301 C C . LEU A 1 160 ? 1.061 2.394 -5.921 1.00 97.81 160 LEU A C 1
ATOM 1303 O O . LEU A 1 160 ? 1.291 3.405 -5.260 1.00 97.81 160 LEU A O 1
ATOM 1307 N N . ILE A 1 161 ? -0.125 1.791 -5.931 1.00 97.75 161 ILE A N 1
ATOM 1308 C CA . ILE A 1 161 ? -1.255 2.205 -5.095 1.00 97.75 161 ILE A CA 1
ATOM 1309 C C . ILE A 1 161 ? -1.568 1.116 -4.073 1.00 97.75 161 ILE A C 1
ATOM 1311 O O . ILE A 1 161 ? -1.550 -0.072 -4.397 1.00 97.75 161 ILE A O 1
ATOM 1315 N N . GLY A 1 162 ? -1.830 1.502 -2.830 1.00 97.06 162 GLY A N 1
ATOM 1316 C CA . GLY A 1 162 ? -2.046 0.528 -1.772 1.00 97.06 162 GLY A CA 1
ATOM 1317 C C . GLY A 1 162 ? -2.431 1.123 -0.431 1.00 97.06 162 GLY A C 1
ATOM 1318 O O . GLY A 1 162 ? -2.811 2.288 -0.324 1.00 97.06 162 GLY A O 1
ATOM 1319 N N . GLN A 1 163 ? -2.300 0.298 0.601 1.00 97.12 163 GLN A N 1
ATOM 1320 C CA . GLN A 1 163 ? -2.602 0.644 1.985 1.00 97.12 163 GLN A CA 1
ATOM 1321 C C . GLN A 1 163 ? -1.436 0.293 2.901 1.00 97.12 163 GLN A C 1
ATOM 1323 O 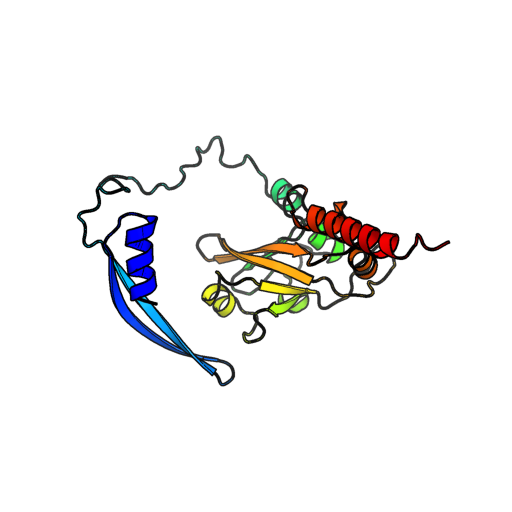O . GLN A 1 163 ? -0.630 -0.597 2.614 1.00 97.12 163 GLN A O 1
ATOM 1328 N N . MET A 1 164 ? -1.366 1.016 4.013 1.00 97.31 164 MET A N 1
ATOM 1329 C CA . MET A 1 164 ? -0.335 0.860 5.027 1.00 97.31 164 MET A CA 1
ATOM 1330 C C . MET A 1 164 ? -0.858 -0.002 6.174 1.00 97.31 164 MET A C 1
ATOM 1332 O O . MET A 1 164 ? -1.992 0.156 6.617 1.00 97.31 164 MET A O 1
ATOM 1336 N N . TYR A 1 165 ? -0.009 -0.888 6.680 1.00 97.12 165 TYR A N 1
ATOM 1337 C CA . TYR A 1 165 ? -0.289 -1.734 7.833 1.00 97.12 165 TYR A CA 1
ATOM 1338 C C . TYR A 1 165 ? 0.821 -1.570 8.857 1.00 97.12 165 TYR A C 1
ATOM 1340 O O . TYR A 1 165 ? 2.002 -1.675 8.530 1.00 97.12 165 TYR A O 1
ATOM 1348 N N . LEU A 1 166 ? 0.442 -1.325 10.106 1.00 96.12 166 LEU A N 1
ATOM 1349 C CA . LEU A 1 166 ? 1.388 -1.257 11.205 1.00 96.12 166 LEU A CA 1
ATOM 1350 C C . LEU A 1 166 ? 1.640 -2.679 11.705 1.00 96.12 166 LEU A C 1
ATOM 1352 O O . LEU A 1 166 ? 0.713 -3.351 12.158 1.00 96.12 166 LEU A O 1
ATOM 1356 N N . ILE A 1 167 ? 2.882 -3.138 11.602 1.00 94.25 167 ILE A N 1
ATOM 1357 C CA . ILE A 1 167 ? 3.278 -4.495 11.984 1.00 94.25 167 ILE A CA 1
ATOM 1358 C C . ILE A 1 167 ? 4.383 -4.451 13.040 1.00 94.25 167 ILE A C 1
ATOM 1360 O O . ILE A 1 167 ? 4.814 -3.377 13.465 1.00 94.25 167 ILE A O 1
ATOM 1364 N N . ASN A 1 168 ? 4.819 -5.629 13.493 1.00 91.19 168 ASN A N 1
ATOM 1365 C CA . ASN A 1 168 ? 5.930 -5.767 14.436 1.00 91.19 168 ASN A CA 1
ATOM 1366 C C . ASN A 1 168 ? 5.752 -4.881 15.686 1.00 91.19 168 ASN A C 1
ATOM 1368 O O . ASN A 1 168 ? 6.625 -4.101 16.053 1.00 91.19 168 ASN A O 1
ATOM 1372 N N . ASN A 1 169 ? 4.557 -4.933 16.288 1.00 90.50 169 ASN A N 1
ATOM 137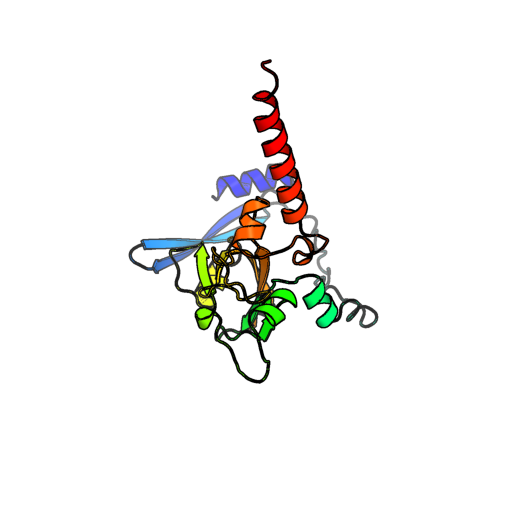3 C CA . ASN A 1 169 ? 4.173 -4.131 17.457 1.00 90.50 169 ASN A CA 1
ATOM 1374 C C . ASN A 1 169 ? 4.331 -2.606 17.294 1.00 90.50 169 ASN A C 1
ATOM 1376 O O . ASN A 1 169 ? 4.461 -1.898 18.289 1.00 90.50 169 ASN A O 1
ATOM 1380 N N . GLY A 1 170 ? 4.289 -2.082 16.067 1.00 91.56 170 GLY A N 1
ATOM 1381 C CA . GLY A 1 170 ? 4.419 -0.646 15.824 1.00 91.56 170 GLY A CA 1
ATOM 1382 C C . GLY A 1 170 ? 5.800 -0.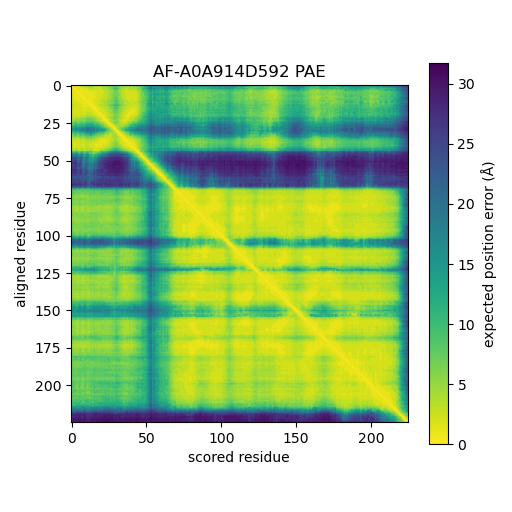184 15.383 1.00 91.56 170 GLY A C 1
ATOM 1383 O O . GLY A 1 170 ? 6.011 1.022 15.259 1.00 91.56 170 GLY A O 1
ATOM 1384 N N . GLU A 1 171 ? 6.733 -1.106 15.150 1.00 95.69 171 GLU A N 1
ATOM 1385 C CA . GLU A 1 171 ? 8.104 -0.775 14.750 1.00 95.69 171 GLU A CA 1
ATOM 1386 C C . GLU A 1 171 ? 8.297 -0.674 13.232 1.00 95.69 171 GLU A C 1
ATOM 1388 O O . GLU A 1 171 ? 9.211 0.026 12.790 1.00 95.69 171 GLU A O 1
ATOM 1393 N N . SER A 1 172 ? 7.407 -1.285 12.441 1.00 97.00 172 SER A N 1
ATOM 1394 C CA . SER A 1 172 ? 7.508 -1.291 10.978 1.00 97.00 172 SER A CA 1
ATOM 1395 C C . SER A 1 172 ? 6.167 -0.995 10.307 1.00 97.00 172 SER A C 1
ATOM 1397 O O . SER A 1 172 ? 5.098 -1.361 10.807 1.00 97.00 172 SER A O 1
ATOM 1399 N N . LEU A 1 173 ? 6.233 -0.352 9.144 1.00 98.06 173 LEU A N 1
ATOM 1400 C CA . LEU A 1 173 ? 5.103 -0.146 8.243 1.00 98.06 173 LEU A CA 1
ATOM 1401 C C . LEU A 1 173 ? 5.242 -1.065 7.031 1.00 98.06 173 LEU A C 1
ATOM 1403 O O . LEU A 1 173 ? 6.271 -1.081 6.357 1.00 98.06 173 LEU A O 1
ATOM 1407 N N . LEU A 1 174 ? 4.171 -1.794 6.738 1.00 98.12 174 LEU A N 1
ATOM 1408 C CA . LEU A 1 174 ? 4.032 -2.655 5.574 1.00 98.12 174 LEU A CA 1
ATOM 1409 C C . LEU A 1 174 ? 3.072 -2.010 4.574 1.00 98.12 174 LEU A C 1
ATOM 1411 O O . LEU A 1 174 ? 1.877 -1.883 4.830 1.00 98.12 174 LEU A O 1
ATOM 1415 N N . PHE A 1 175 ? 3.596 -1.629 3.416 1.00 98.19 175 PHE A N 1
ATOM 1416 C CA . PHE A 1 175 ? 2.824 -1.116 2.295 1.00 98.19 175 PHE A CA 1
ATOM 1417 C C . PHE A 1 175 ? 2.433 -2.264 1.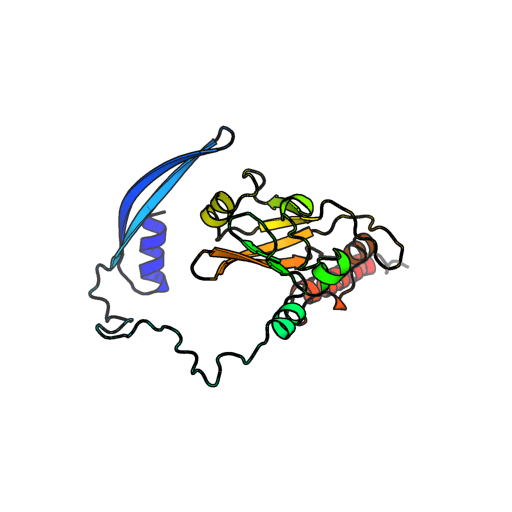360 1.00 98.19 175 PHE A C 1
ATOM 1419 O O . PHE A 1 175 ? 3.224 -2.679 0.504 1.00 98.19 175 PHE A O 1
ATOM 1426 N N . ILE A 1 176 ? 1.210 -2.774 1.514 1.00 97.75 176 ILE A N 1
ATOM 1427 C CA . ILE A 1 176 ? 0.615 -3.728 0.570 1.00 97.75 176 ILE A CA 1
ATOM 1428 C C . ILE A 1 176 ? 0.011 -2.935 -0.580 1.00 97.75 176 ILE A C 1
ATOM 1430 O O . ILE A 1 176 ? -0.850 -2.082 -0.370 1.00 97.75 176 ILE A O 1
ATOM 1434 N N . ASN A 1 177 ? 0.480 -3.203 -1.794 1.00 97.56 177 ASN A N 1
ATOM 1435 C CA . ASN A 1 177 ? 0.170 -2.388 -2.959 1.00 97.56 177 ASN A CA 1
ATOM 1436 C C . ASN A 1 177 ? 0.102 -3.216 -4.242 1.00 97.56 177 ASN A C 1
ATOM 1438 O O . ASN A 1 177 ? 0.508 -4.377 -4.269 1.00 97.56 177 ASN A O 1
ATOM 1442 N N . SER A 1 178 ? -0.384 -2.570 -5.296 1.00 97.12 178 SER A N 1
ATOM 1443 C CA . SER A 1 178 ? -0.405 -3.067 -6.664 1.00 97.12 178 SER A CA 1
ATOM 1444 C C . SER A 1 178 ? 0.078 -1.969 -7.627 1.00 97.12 178 SER A C 1
ATOM 1446 O O . SER A 1 178 ? -0.141 -0.780 -7.351 1.00 97.12 178 SER A O 1
ATOM 1448 N N . PRO A 1 179 ? 0.751 -2.311 -8.744 1.00 96.88 179 PRO A N 1
ATOM 1449 C CA . PRO A 1 179 ? 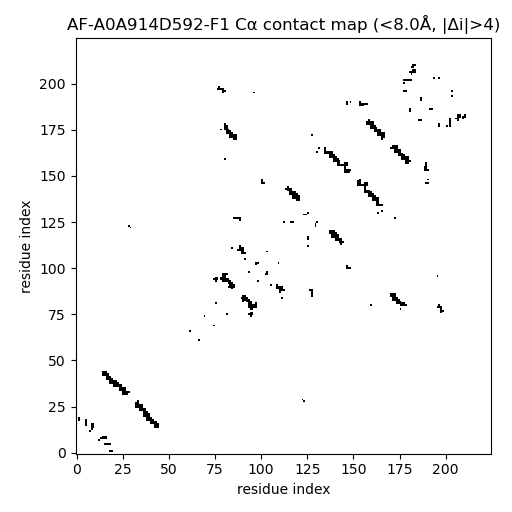1.057 -1.350 -9.796 1.00 96.88 179 PRO A CA 1
ATOM 1450 C C . PRO A 1 179 ? -0.208 -0.669 -10.320 1.00 96.88 179 PRO A C 1
ATOM 1452 O O . PRO A 1 179 ? -1.144 -1.326 -10.767 1.00 96.88 179 PRO A O 1
ATOM 1455 N N . TYR A 1 180 ? -0.223 0.661 -10.322 1.00 96.50 180 TYR A N 1
ATOM 1456 C CA . TYR A 1 180 ? -1.344 1.433 -10.843 1.00 96.50 180 TYR A CA 1
ATOM 1457 C C . TYR A 1 180 ? -1.302 1.452 -12.376 1.00 96.50 180 TYR A C 1
ATOM 1459 O O . TYR A 1 180 ? -0.717 2.344 -12.992 1.00 96.50 180 TYR A O 1
ATOM 1467 N N . ILE A 1 181 ? -1.872 0.408 -12.981 1.00 95.69 181 ILE A N 1
ATOM 1468 C CA . ILE A 1 181 ? -1.910 0.176 -14.426 1.00 95.69 181 ILE A CA 1
ATOM 1469 C C . ILE A 1 181 ? -3.305 -0.311 -14.808 1.00 95.69 181 ILE A C 1
ATOM 1471 O O . ILE A 1 181 ? -3.807 -1.298 -14.280 1.00 95.69 181 ILE A O 1
ATOM 1475 N N . THR A 1 182 ? -3.930 0.367 -15.762 1.00 92.88 182 THR A N 1
ATOM 1476 C CA . THR A 1 182 ? -5.309 0.109 -16.194 1.00 92.88 182 THR A CA 1
ATOM 1477 C C . THR A 1 182 ? -5.401 -0.390 -17.632 1.00 92.88 182 THR A C 1
ATOM 1479 O O . THR A 1 182 ? -6.441 -0.925 -18.026 1.00 92.88 182 THR A O 1
ATOM 1482 N N . THR A 1 183 ? -4.334 -0.244 -18.427 1.00 93.06 183 THR A N 1
ATOM 1483 C CA . THR A 1 183 ? -4.318 -0.622 -19.847 1.00 93.06 183 THR A CA 1
ATOM 1484 C C . THR A 1 183 ? -3.062 -1.395 -20.259 1.00 93.06 183 THR A C 1
ATOM 1486 O O . THR A 1 183 ? -1.995 -1.279 -19.662 1.00 93.06 183 THR A O 1
ATOM 1489 N N . ALA A 1 184 ? -3.161 -2.163 -21.351 1.00 92.88 184 ALA A N 1
ATOM 1490 C CA . ALA A 1 184 ? -2.009 -2.852 -21.938 1.00 92.88 184 ALA A CA 1
ATOM 1491 C C . ALA A 1 184 ? -0.977 -1.877 -22.533 1.00 92.88 184 ALA A C 1
ATOM 1493 O O . ALA A 1 184 ? 0.208 -2.195 -22.623 1.00 92.88 184 ALA A O 1
ATOM 1494 N N . MET A 1 185 ? -1.408 -0.672 -22.922 1.00 92.62 185 MET A N 1
ATOM 1495 C CA . MET A 1 185 ? -0.490 0.371 -23.371 1.00 92.62 185 MET A CA 1
ATOM 1496 C C . MET A 1 185 ? 0.369 0.887 -22.213 1.00 92.62 185 MET A C 1
ATOM 1498 O O . MET A 1 185 ? 1.570 1.067 -22.389 1.00 92.62 185 MET A O 1
ATOM 1502 N N . GLU A 1 186 ? -0.219 1.078 -21.033 1.00 94.38 186 GLU A N 1
ATOM 1503 C CA . GLU A 1 186 ? 0.518 1.452 -19.822 1.00 94.38 186 GLU A CA 1
ATOM 1504 C C . GLU A 1 186 ? 1.519 0.369 -19.411 1.00 94.38 186 GLU A C 1
ATOM 1506 O O . GLU A 1 186 ? 2.667 0.715 -19.158 1.00 94.38 186 GLU A O 1
ATOM 1511 N N . LEU A 1 187 ? 1.155 -0.924 -19.474 1.00 94.56 187 LEU A N 1
ATOM 1512 C CA . LEU A 1 187 ? 2.113 -2.031 -19.284 1.00 94.56 187 LEU A CA 1
ATOM 1513 C C . LEU A 1 187 ? 3.346 -1.882 -20.183 1.00 94.56 187 LEU A C 1
ATOM 1515 O O . LEU A 1 187 ? 4.479 -2.036 -19.734 1.00 94.56 187 LEU A O 1
ATOM 1519 N N . LYS A 1 188 ? 3.139 -1.537 -21.460 1.00 92.88 188 LYS A N 1
ATOM 1520 C CA . LYS A 1 188 ? 4.240 -1.318 -22.404 1.00 92.88 188 LYS A CA 1
ATOM 1521 C C . LYS A 1 188 ? 5.090 -0.102 -22.020 1.00 92.88 188 LYS A C 1
ATOM 1523 O O . LYS A 1 188 ? 6.312 -0.182 -22.107 1.00 92.88 188 LYS A O 1
ATOM 1528 N N . LYS A 1 189 ? 4.472 1.011 -21.606 1.00 93.75 189 LYS A N 1
ATOM 1529 C CA . LYS A 1 189 ? 5.187 2.242 -21.218 1.00 93.75 189 LYS A CA 1
ATOM 1530 C C . LYS A 1 189 ? 6.000 2.072 -19.934 1.00 93.75 189 LYS A C 1
ATOM 1532 O O . LYS A 1 189 ? 7.099 2.617 -19.846 1.00 93.75 189 LYS A O 1
ATOM 1537 N N . THR A 1 190 ? 5.498 1.294 -18.978 1.00 93.12 190 THR A N 1
ATOM 1538 C CA . THR A 1 190 ? 6.190 0.954 -17.724 1.00 93.12 190 THR A CA 1
ATOM 1539 C C . THR A 1 190 ? 7.042 -0.315 -17.833 1.00 93.12 190 THR A C 1
ATOM 1541 O O . THR A 1 190 ? 7.681 -0.696 -16.859 1.00 93.12 190 THR A O 1
ATOM 1544 N N . ASN A 1 191 ? 7.096 -0.957 -19.008 1.00 93.06 191 ASN A N 1
ATOM 1545 C CA . ASN A 1 191 ? 7.824 -2.209 -19.271 1.00 93.06 191 ASN A CA 1
ATOM 1546 C C . ASN A 1 191 ? 7.518 -3.320 -18.241 1.00 93.06 191 ASN A C 1
ATOM 1548 O O . ASN A 1 191 ? 8.407 -4.036 -17.765 1.00 93.06 191 ASN A O 1
ATOM 1552 N N . MET A 1 192 ? 6.237 -3.440 -17.891 1.00 94.00 192 MET A N 1
ATOM 1553 C CA . MET A 1 192 ? 5.692 -4.465 -17.006 1.00 94.00 192 MET A CA 1
ATOM 1554 C C . MET A 1 192 ? 4.905 -5.514 -17.792 1.00 94.00 192 MET A C 1
ATOM 1556 O O . MET A 1 192 ? 4.343 -5.241 -18.853 1.00 94.00 192 MET A O 1
ATOM 1560 N N . TYR A 1 193 ? 4.817 -6.717 -17.235 1.00 93.50 193 TYR A N 1
ATOM 1561 C CA . TYR A 1 193 ? 4.032 -7.830 -17.753 1.00 93.50 193 TYR A CA 1
ATOM 1562 C C . TYR A 1 193 ? 2.961 -8.229 -16.741 1.00 93.50 193 TYR A C 1
ATOM 1564 O O . TYR A 1 193 ? 3.122 -8.067 -15.535 1.00 93.50 193 TYR A O 1
ATOM 1572 N N . ILE A 1 194 ? 1.880 -8.843 -17.225 1.00 94.69 194 ILE A N 1
ATOM 1573 C CA . ILE A 1 194 ? 0.810 -9.386 -16.370 1.00 94.69 194 ILE A CA 1
ATOM 1574 C C . ILE A 1 194 ? 1.353 -10.391 -15.337 1.00 94.69 194 ILE A C 1
ATOM 1576 O O . ILE A 1 194 ? 0.815 -10.500 -14.238 1.00 94.69 194 ILE A O 1
ATOM 1580 N N . SER A 1 195 ? 2.429 -11.110 -15.667 1.00 93.06 195 SER A N 1
ATOM 1581 C CA . SER A 1 195 ? 3.091 -12.056 -14.763 1.00 93.06 195 SER A CA 1
ATOM 1582 C C . SER A 1 195 ? 3.791 -11.404 -13.570 1.00 93.06 195 SER A C 1
ATOM 1584 O O . SER A 1 195 ? 4.095 -12.110 -12.617 1.00 93.06 195 SER A O 1
ATOM 1586 N N . ASP A 1 196 ? 4.056 -10.096 -13.619 1.00 94.12 196 ASP A N 1
ATOM 1587 C CA . ASP A 1 196 ? 4.710 -9.367 -12.524 1.00 94.12 196 ASP A CA 1
ATOM 1588 C C . ASP A 1 196 ? 3.734 -9.013 -11.390 1.00 94.12 196 ASP A C 1
ATOM 1590 O O . ASP A 1 196 ? 4.152 -8.632 -10.298 1.00 94.12 196 ASP A O 1
ATOM 1594 N N . PHE A 1 197 ? 2.431 -9.141 -11.641 1.00 95.06 197 PHE A N 1
ATOM 1595 C CA . PHE A 1 197 ? 1.377 -8.932 -10.656 1.00 95.06 197 PHE A CA 1
ATOM 1596 C C . PHE A 1 197 ? 1.113 -10.221 -9.880 1.00 95.06 197 PHE A C 1
ATOM 1598 O O . PHE A 1 197 ? 1.209 -11.328 -10.426 1.00 95.06 197 PHE A O 1
ATOM 1605 N N . SER A 1 198 ? 0.674 -10.083 -8.626 1.00 93.81 198 SER A N 1
ATOM 1606 C CA . SER A 1 198 ? 0.228 -11.243 -7.852 1.00 93.81 198 SER A CA 1
ATOM 1607 C C . SER A 1 198 ? -0.896 -11.986 -8.578 1.00 93.81 198 SER A C 1
ATOM 1609 O O . SER A 1 198 ? -1.701 -11.391 -9.292 1.00 93.81 198 SER A O 1
ATOM 1611 N N . LYS A 1 199 ? -0.979 -13.307 -8.403 1.00 91.12 199 LYS A N 1
ATOM 1612 C CA . LYS A 1 199 ? -2.062 -14.114 -8.992 1.00 91.12 199 LYS A CA 1
ATOM 1613 C C . LYS A 1 199 ? -3.444 -13.712 -8.485 1.00 91.12 199 LYS A C 1
ATOM 1615 O O . LYS A 1 199 ? -4.402 -13.849 -9.233 1.00 91.12 199 LYS A O 1
ATOM 1620 N N . SER A 1 200 ? -3.531 -13.213 -7.255 1.00 91.94 200 SER A N 1
ATOM 1621 C CA . SER A 1 200 ? -4.768 -12.722 -6.643 1.00 91.94 200 SER A CA 1
ATOM 1622 C C . SER A 1 200 ? -5.033 -11.236 -6.911 1.00 91.94 200 SER A C 1
ATOM 1624 O O . SER A 1 200 ? -5.999 -10.688 -6.388 1.00 91.94 200 SER A O 1
ATOM 1626 N N . ASP A 1 201 ? -4.180 -10.560 -7.685 1.00 94.38 201 ASP A N 1
ATOM 1627 C CA . ASP A 1 201 ? -4.318 -9.129 -7.931 1.00 94.38 201 ASP A CA 1
ATOM 1628 C C . ASP A 1 201 ? -5.424 -8.832 -8.954 1.00 94.38 201 ASP A C 1
ATOM 1630 O O . ASP A 1 201 ? -5.271 -9.078 -10.154 1.00 94.38 201 ASP A O 1
ATOM 1634 N N . THR A 1 202 ? -6.518 -8.238 -8.476 1.00 93.69 202 THR A N 1
ATOM 1635 C CA . THR A 1 202 ? -7.668 -7.815 -9.298 1.00 93.69 202 THR A CA 1
ATOM 1636 C C . THR A 1 202 ? -7.319 -6.807 -10.400 1.00 93.69 202 THR A C 1
ATOM 1638 O O . THR A 1 202 ? -8.048 -6.693 -11.388 1.00 93.69 202 THR A O 1
ATOM 1641 N N . THR A 1 203 ? -6.183 -6.110 -10.300 1.00 94.25 203 THR A N 1
ATOM 1642 C CA . THR A 1 203 ? -5.710 -5.168 -11.327 1.00 94.25 203 THR A CA 1
ATOM 1643 C C . THR A 1 203 ? -5.407 -5.887 -12.642 1.00 94.25 203 THR A C 1
ATOM 1645 O O . THR A 1 203 ? -5.599 -5.326 -13.720 1.00 94.25 203 THR A O 1
ATOM 1648 N N . ARG A 1 204 ? -5.029 -7.172 -12.585 1.00 94.56 204 ARG A N 1
ATOM 1649 C CA . ARG A 1 204 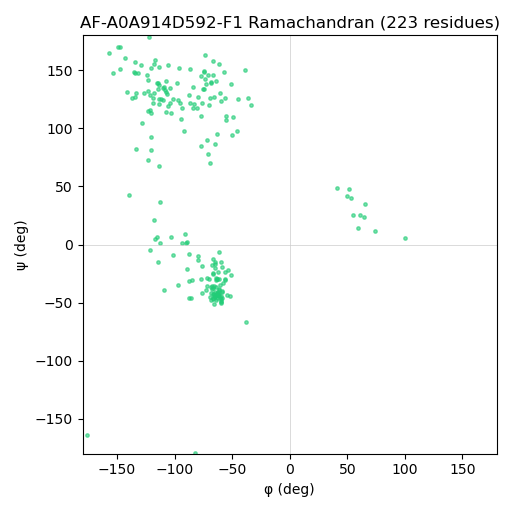? -4.860 -8.018 -13.777 1.00 94.56 204 ARG A CA 1
ATOM 1650 C C . ARG A 1 204 ? -6.159 -8.118 -14.565 1.00 94.56 204 ARG A C 1
ATOM 1652 O O . ARG A 1 204 ? -6.172 -7.866 -15.770 1.00 94.56 204 ARG A O 1
ATOM 1659 N N . ASP A 1 205 ? -7.249 -8.440 -13.875 1.00 93.31 205 ASP A N 1
ATOM 1660 C CA . ASP A 1 205 ? -8.575 -8.581 -14.478 1.00 93.31 205 ASP A CA 1
ATOM 1661 C C . ASP A 1 205 ? -9.089 -7.236 -14.993 1.00 93.31 205 ASP A C 1
ATOM 1663 O O . ASP A 1 205 ? -9.666 -7.165 -16.080 1.00 93.31 205 ASP A O 1
ATOM 1667 N N . LEU A 1 206 ? -8.807 -6.150 -14.265 1.00 94.31 206 LEU A N 1
ATOM 1668 C CA . LEU A 1 206 ? -9.128 -4.792 -14.693 1.00 94.31 206 LEU A CA 1
ATOM 1669 C C . LEU A 1 206 ? -8.445 -4.431 -16.020 1.00 94.31 206 LEU A C 1
ATOM 1671 O O . LEU A 1 206 ? -9.103 -3.887 -16.909 1.00 94.31 206 LEU A O 1
ATOM 1675 N N . ILE A 1 207 ? -7.161 -4.764 -16.192 1.00 94.88 207 ILE A N 1
ATOM 1676 C CA . ILE A 1 207 ? -6.437 -4.522 -17.449 1.00 94.88 207 ILE A CA 1
ATOM 1677 C C . ILE A 1 207 ? -7.120 -5.268 -18.602 1.00 94.88 207 ILE A C 1
ATOM 1679 O O . ILE A 1 207 ? -7.420 -4.658 -19.632 1.00 94.88 207 ILE A O 1
ATOM 1683 N N . PHE A 1 208 ? -7.422 -6.560 -18.435 1.00 91.50 208 PHE A N 1
ATOM 1684 C CA . PHE A 1 208 ? -8.102 -7.353 -19.467 1.00 91.50 208 PHE A CA 1
ATOM 1685 C C . PHE A 1 208 ? -9.506 -6.827 -19.789 1.00 91.50 208 PHE A C 1
ATOM 1687 O O . PHE A 1 208 ? -9.890 -6.738 -20.962 1.00 91.50 208 PHE A O 1
ATOM 1694 N N . LEU A 1 209 ? -10.264 -6.429 -18.766 1.00 93.44 209 LEU A N 1
ATOM 1695 C CA . LEU A 1 209 ? -11.594 -5.847 -18.918 1.00 93.44 209 LEU A CA 1
ATOM 1696 C C . LEU A 1 209 ? -11.536 -4.527 -19.692 1.00 93.44 209 LEU A C 1
ATOM 1698 O O . LEU A 1 209 ? -12.316 -4.321 -20.625 1.00 93.44 209 LEU A O 1
ATOM 1702 N N . ASN A 1 210 ? -10.598 -3.647 -19.345 1.00 92.94 210 ASN A N 1
ATOM 1703 C CA . ASN A 1 210 ? -10.422 -2.365 -20.016 1.00 92.94 210 ASN A CA 1
ATOM 1704 C C . ASN A 1 210 ? -9.985 -2.546 -21.469 1.00 92.94 210 ASN A C 1
ATOM 1706 O O . ASN A 1 210 ? -10.537 -1.886 -22.347 1.00 92.94 210 ASN A O 1
ATOM 1710 N N . GLN A 1 211 ? -9.079 -3.485 -21.760 1.00 90.56 211 GLN A N 1
ATOM 1711 C CA . GLN A 1 211 ? -8.741 -3.820 -23.147 1.00 90.56 211 GLN A CA 1
ATOM 1712 C C . GLN A 1 211 ? -9.963 -4.320 -23.921 1.00 90.56 211 GLN A C 1
ATOM 1714 O O . GLN A 1 211 ? -10.248 -3.824 -25.009 1.00 90.56 211 GLN A O 1
ATOM 1719 N N . SER A 1 212 ? -10.742 -5.232 -23.339 1.00 90.00 212 SER A N 1
ATOM 1720 C CA . SER A 1 212 ? -11.961 -5.753 -23.969 1.00 90.00 212 SER A CA 1
ATOM 1721 C C . SER A 1 212 ? -12.975 -4.643 -24.274 1.00 90.00 212 SER A C 1
ATOM 1723 O O . SER A 1 212 ? -13.599 -4.640 -25.337 1.00 90.00 212 SER A O 1
ATOM 1725 N N . ARG A 1 213 ? -13.127 -3.670 -23.366 1.00 90.25 213 ARG A N 1
ATOM 1726 C CA . ARG A 1 213 ? -13.984 -2.489 -23.563 1.00 90.25 213 ARG A CA 1
ATOM 1727 C C . ARG A 1 213 ? -13.473 -1.588 -24.689 1.00 90.25 213 ARG A C 1
ATOM 1729 O O . ARG A 1 213 ? -14.275 -1.176 -25.523 1.00 90.25 213 ARG A O 1
ATOM 1736 N N . LEU A 1 214 ? -12.166 -1.328 -24.748 1.00 87.25 214 LEU A N 1
ATOM 1737 C CA . LEU A 1 214 ? -11.550 -0.527 -25.813 1.00 87.25 214 LEU A CA 1
ATOM 1738 C C . LEU A 1 214 ? -11.774 -1.160 -27.192 1.00 87.25 214 LEU A C 1
ATOM 1740 O O . LEU A 1 214 ? -12.226 -0.474 -28.106 1.00 87.25 214 LEU A O 1
ATOM 1744 N N . TYR A 1 215 ? -11.558 -2.471 -27.332 1.00 85.75 215 TYR A N 1
ATOM 1745 C CA . TYR A 1 215 ? -11.817 -3.171 -28.595 1.00 85.75 215 TYR A CA 1
ATOM 1746 C C . TYR A 1 215 ? -13.292 -3.131 -29.000 1.00 85.75 215 TYR A C 1
ATOM 1748 O O . TYR A 1 215 ? -13.586 -2.861 -30.160 1.00 85.75 215 TYR A O 1
ATOM 1756 N N . ARG A 1 216 ? -14.232 -3.340 -28.066 1.00 83.12 216 ARG A N 1
ATOM 1757 C CA . ARG A 1 216 ? -15.672 -3.246 -28.374 1.00 83.12 216 ARG A CA 1
ATOM 1758 C C . ARG A 1 216 ? -16.080 -1.850 -28.830 1.00 83.12 216 ARG A C 1
ATOM 1760 O O . ARG A 1 216 ? -16.861 -1.727 -29.769 1.00 83.12 216 ARG A O 1
ATOM 1767 N N . ASN A 1 217 ? -15.571 -0.810 -28.175 1.00 81.00 217 ASN A N 1
ATOM 1768 C CA . ASN A 1 217 ? -15.888 0.566 -28.542 1.00 81.00 217 ASN A CA 1
ATOM 1769 C C . ASN A 1 217 ? -15.294 0.930 -29.905 1.00 81.00 217 ASN A C 1
ATOM 1771 O O . ASN A 1 217 ? -15.982 1.556 -30.701 1.00 81.00 217 ASN A O 1
ATOM 1775 N N . ASN A 1 218 ? -14.083 0.465 -30.215 1.00 74.56 218 ASN A N 1
ATOM 1776 C CA . ASN A 1 218 ? -13.461 0.694 -31.519 1.00 74.56 218 ASN A CA 1
ATOM 1777 C C . ASN A 1 218 ? -14.125 -0.130 -32.637 1.00 74.56 218 ASN A C 1
ATOM 1779 O O . ASN A 1 218 ? -14.300 0.376 -33.738 1.00 74.56 218 ASN A O 1
ATOM 1783 N N . ALA A 1 219 ? -14.577 -1.358 -32.361 1.00 60.38 219 ALA A N 1
ATOM 1784 C CA . ALA A 1 219 ? -15.277 -2.201 -33.335 1.00 60.38 219 ALA A CA 1
ATOM 1785 C C . ALA A 1 219 ? -16.658 -1.652 -33.741 1.00 60.38 219 ALA A C 1
ATOM 1787 O O . ALA A 1 219 ? -17.112 -1.913 -34.853 1.00 60.38 219 ALA A O 1
ATOM 1788 N N . LYS A 1 220 ? -17.310 -0.840 -32.893 1.00 52.12 220 LYS A N 1
ATOM 1789 C CA . LYS A 1 220 ? -18.542 -0.118 -33.267 1.00 52.12 220 LYS A CA 1
ATOM 1790 C C . LYS A 1 220 ? -18.327 0.929 -34.370 1.00 52.12 220 LYS A C 1
ATOM 1792 O O . LYS A 1 220 ? -19.303 1.328 -34.991 1.00 52.12 220 LYS A O 1
ATOM 1797 N N . TYR A 1 221 ? -17.084 1.333 -34.641 1.00 50.41 221 TYR A N 1
ATOM 1798 C CA . TYR A 1 221 ? -16.729 2.270 -35.713 1.00 50.41 221 TYR A CA 1
ATOM 1799 C C . TYR A 1 221 ? -16.123 1.588 -36.954 1.00 50.41 221 TYR A C 1
ATOM 1801 O O . TYR A 1 221 ? -15.674 2.283 -37.859 1.00 50.41 221 TYR A O 1
ATOM 1809 N N . VAL A 1 222 ? -16.098 0.248 -37.019 1.00 47.22 222 VAL A N 1
ATOM 1810 C CA . VAL A 1 222 ? -15.442 -0.509 -38.112 1.00 47.22 222 VAL A CA 1
ATOM 1811 C C . VAL A 1 222 ? -16.436 -1.282 -38.999 1.00 47.22 222 VAL A C 1
ATOM 1813 O O . VAL A 1 222 ? -16.036 -1.888 -39.985 1.00 47.22 222 VAL A O 1
ATOM 1816 N N . PHE A 1 223 ? -17.744 -1.187 -38.747 1.00 38.88 223 PHE A N 1
ATOM 1817 C CA . PHE A 1 223 ? -18.774 -1.709 -39.657 1.00 38.88 223 PHE A CA 1
ATOM 1818 C C . PHE A 1 223 ? -19.599 -0.571 -40.266 1.00 38.88 223 PHE A C 1
ATOM 1820 O O . PHE A 1 223 ? -20.779 -0.407 -39.972 1.00 38.88 223 PHE A O 1
ATOM 1827 N N . ILE A 1 224 ? -18.945 0.233 -41.103 1.00 41.81 224 ILE A N 1
ATOM 1828 C CA . ILE A 1 224 ? -19.598 0.991 -42.175 1.00 41.81 224 ILE A CA 1
ATOM 1829 C C . ILE A 1 224 ? -18.749 0.776 -43.428 1.00 41.81 224 ILE A C 1
ATOM 1831 O O . ILE A 1 224 ? -17.881 1.592 -43.710 1.00 41.81 224 ILE A O 1
ATOM 1835 N N . PHE A 1 225 ? -18.965 -0.344 -44.117 1.00 37.59 225 PHE A N 1
ATOM 1836 C CA . PHE A 1 225 ? -18.738 -0.532 -45.553 1.00 37.59 225 PHE A CA 1
ATOM 1837 C C . PHE A 1 225 ? -19.671 -1.641 -46.033 1.00 37.59 225 PHE A C 1
ATOM 1839 O O . PHE A 1 225 ? -19.740 -2.678 -45.333 1.00 37.59 225 PHE A O 1
#

Solvent-accessible surface area (backbone atoms only — not comparable to full-atom values): 13148 Å² total; per-residue (Å²): 109,63,70,59,55,38,51,48,34,34,74,77,68,72,36,52,51,48,70,46,81,73,45,76,44,81,45,78,51,97,94,43,78,46,77,49,74,43,67,44,77,41,70,72,53,85,63,79,55,92,59,45,101,77,51,65,75,80,62,80,73,61,51,83,92,58,69,65,84,65,48,74,67,52,47,20,61,60,38,15,62,23,42,28,25,36,70,82,39,33,50,76,51,54,3,51,52,49,35,67,72,68,64,71,46,97,90,54,88,43,49,47,74,81,48,36,43,68,63,32,64,70,86,59,73,96,45,53,68,56,50,62,73,49,32,88,45,68,37,28,37,33,40,72,59,60,49,70,56,94,89,40,70,29,81,38,59,52,37,36,37,31,41,53,41,79,35,80,96,68,50,30,42,35,36,52,44,46,70,70,51,58,40,70,65,49,27,60,33,48,67,52,56,80,84,64,49,32,94,86,43,63,53,58,56,45,20,54,51,44,46,54,51,52,52,56,60,54,53,72,73,69,79,83,128

Radius of gyration: 22.8 Å; Cα contacts (8 Å, |Δi|>4): 324; chains: 1; bounding box: 54×52×76 Å

Foldseek 3Di:
DQVVVQVCCCVVPVWHKHKDFPDWDWDDAPRDIDIDTDIDIGTPDPPPPPQPPPNDPPPVPCPPVRPPPDDPLNVLAQQQAKFKAFQQQWTPDGHVNCCVQVVDDPVDTDHNVVFKDWPPPPRDDPGLVVCVVPQVDKTKIWTPAFTQPPNDTAQDTWIWIFGWDQDPVRGMIMTRTDTPDQEPVVCRRSVHDLSSTRPPDCSSVNHVVSVVVVVVVVVVVVPDD

pLDDT: mean 84.97, std 15.5, range [37.59, 98.19]

Nearest PDB structures (foldseek):
  8hbe-assembly1_B  TM=7.854E-01  e=8.065E-13  Homo sapiens
  8hbh-assembly1_B  TM=7.107E-01  e=1.842E-13  Homo sapiens
  8hbf-assembly1_B  TM=7.101E-01  e=2.185E-13  Homo sapiens
  7d9t-assembly1_B  TM=7.984E-01  e=4.431E-12  Homo sapiens
  6jt0-assembly1_B  TM=7.707E-01  e=4.431E-12  Homo sapiens

Sequence (225 aa):
MKGIVEICAEILFGLKIEMTVLQINNETNLNQTYQHYIYNVKSLDKLPLFVAPNAKKVVLQVPKEHAEIVTMKDFCLMSPTHICFDKKMLIEHCGEFLQKELGFSSKHPTHLATLFEIIQPDYESMNFKNITKNINAPYMFRLKKNMKRNHKETCDKLLLIGQMYLINNGESLLFINSPYITTAMELKKTNMYISDFSKSDTTRDLIFLNQSRLYRNNAKYVFIF

Secondary structure (DSSP, 8-state):
-HHHHHHHHHHHH---EEEEEEEEEEEEETTEEEEEEEEEEEESS----SS-TT---------GGGTTSS-HHHHHHHSTT-EEEETT-BEEEE-HHHHHHHT--TTS--BHHHHEEEEESTTS-SSHHHHHHTTTS-EEEEESSPPEETTEE-SS--EEEEEEEEEGGGTEEEEEEEE---SHHHHHHTT--GGGS-TT-HHHHHHHHHHHHHHHHHHTTS---